Protein AF-A0A959J480-F1 (afdb_monomer_lite)

Secondary structure (DSSP, 8-state):
-----S-HHHHHHHHHHHHHHHHHHHHHHHHHHHHHHHHHHHHHHHT-SSHHHHHHHHHHHHHHHHHHHHHHHHTTS-TTS---SS-HHHHHHHHHHHHHHHHHHHHHGGG-HHHHHHHHHHHHHHHHHHHHHHHHHHHHHHHHHHH-HHHHHHHHHHHHHHHHHHHHHTT---------------PPPPPTHHHHHHHHHHHHHHHHHHHS---PPPSS--------

pLDDT: mean 70.97, std 17.59, range [30.77, 92.06]

Foldseek 3Di:
DDPPPDDVVVVVVVVVCVVCVLVVLVVLLVVLLQVLLVVQLVLQLVVAPDPVSNVVSNVVSNVLSVVLLCLLCVVLVDLLDLAPPDRVSLVSLVVSLVVSLVVLCVSCVVVDDVSSVVNNVSSVVSSVSSVVSSVVSSVVSVVVCVVPPVSVVVSVVVVVVVVVVVCVVVVNDPPPPPPPPPVPDDPPPDPPCPVVVVVVVVVVVVVCVVVPDDDDPDPDDDDDDDDD

Radius of gyration: 32.99 Å; chains: 1; bounding box: 62×55×119 Å

Structure (mmCIF, N/CA/C/O backbone):
data_AF-A0A959J480-F1
#
_entry.id   AF-A0A959J480-F1
#
loop_
_atom_site.group_PDB
_atom_site.id
_atom_site.type_symbol
_atom_site.label_atom_id
_atom_site.label_alt_id
_atom_site.label_comp_id
_atom_site.label_asym_id
_atom_site.label_entity_id
_atom_site.label_seq_id
_atom_site.pdbx_PDB_ins_code
_atom_site.Cartn_x
_atom_site.Cartn_y
_atom_site.Cartn_z
_atom_site.occupancy
_atom_site.B_iso_or_equiv
_atom_site.auth_seq_id
_atom_site.auth_comp_id
_atom_site.auth_asym_id
_atom_site.auth_atom_id
_atom_site.pdbx_PDB_model_num
ATOM 1 N N . MET A 1 1 ? -3.244 20.655 47.298 1.00 39.06 1 MET A N 1
ATOM 2 C CA . MET A 1 1 ? -2.156 20.842 46.314 1.00 39.06 1 MET A CA 1
ATOM 3 C C . MET A 1 1 ? -2.653 20.319 44.975 1.00 39.06 1 MET A C 1
ATOM 5 O O . MET A 1 1 ? -2.912 19.130 44.865 1.00 39.06 1 MET A O 1
ATOM 9 N N . GLN A 1 2 ? -2.928 21.209 44.019 1.00 42.28 2 GLN A N 1
ATOM 10 C CA . GLN A 1 2 ? -3.411 20.847 42.681 1.00 42.28 2 GLN A CA 1
ATOM 11 C C . GLN A 1 2 ? -2.221 20.425 41.811 1.00 42.28 2 GLN A C 1
ATOM 13 O O . GLN A 1 2 ? -1.239 21.155 41.721 1.00 42.28 2 GLN A O 1
ATOM 18 N N . ASN A 1 3 ? -2.310 19.249 41.186 1.00 46.47 3 ASN A N 1
ATOM 19 C CA . ASN A 1 3 ? -1.323 18.736 40.234 1.00 46.47 3 ASN A CA 1
ATOM 20 C C . ASN A 1 3 ? -1.343 19.564 38.934 1.00 46.47 3 ASN A C 1
ATOM 22 O O . ASN A 1 3 ? -1.995 19.208 37.956 1.00 46.47 3 ASN A O 1
ATOM 26 N N . THR A 1 4 ? -0.620 20.682 38.915 1.00 52.72 4 THR A N 1
ATOM 27 C CA . THR A 1 4 ? -0.362 21.529 37.739 1.00 52.72 4 THR A CA 1
ATOM 28 C C . THR A 1 4 ? 0.952 21.137 37.055 1.00 52.72 4 THR A C 1
ATOM 30 O O . THR A 1 4 ? 1.886 21.925 36.966 1.00 52.72 4 THR A O 1
ATOM 33 N N . LEU A 1 5 ? 1.033 19.904 36.545 1.00 57.38 5 LEU A N 1
ATOM 34 C CA . LEU A 1 5 ? 2.190 19.417 35.770 1.00 57.38 5 LEU A CA 1
ATOM 35 C C . LEU A 1 5 ? 1.824 18.910 34.367 1.00 57.38 5 LEU A C 1
ATOM 37 O O . LEU A 1 5 ? 2.582 18.169 33.752 1.00 57.38 5 LEU A O 1
ATOM 41 N N . ILE A 1 6 ? 0.687 19.336 33.810 1.00 60.78 6 ILE A N 1
ATOM 42 C CA . ILE A 1 6 ? 0.424 19.173 32.375 1.00 60.78 6 ILE A CA 1
ATOM 43 C C . ILE A 1 6 ? 0.500 20.557 31.745 1.00 60.78 6 ILE A C 1
ATOM 45 O O . ILE A 1 6 ? -0.405 21.379 31.885 1.00 60.78 6 ILE A O 1
ATOM 49 N N . ASN A 1 7 ? 1.619 20.826 31.073 1.00 74.88 7 ASN A N 1
ATOM 50 C CA . ASN A 1 7 ? 1.835 22.058 30.330 1.00 74.88 7 ASN A CA 1
ATOM 51 C C . ASN A 1 7 ? 0.710 22.223 29.289 1.00 74.88 7 ASN A C 1
ATOM 53 O O . ASN A 1 7 ? 0.658 21.509 28.286 1.00 74.88 7 ASN A O 1
ATOM 57 N N . GLN A 1 8 ? -0.207 23.164 29.526 1.00 75.31 8 GLN A N 1
ATOM 58 C CA . GLN A 1 8 ? -1.368 23.384 28.658 1.00 75.31 8 GLN A CA 1
ATOM 59 C C . GLN A 1 8 ? -0.971 23.752 27.221 1.00 75.31 8 GLN A C 1
ATOM 61 O O . GLN A 1 8 ? -1.700 23.424 26.286 1.00 75.31 8 GLN A O 1
ATOM 66 N N . SER A 1 9 ? 0.186 24.394 27.022 1.00 74.56 9 SER A N 1
ATOM 67 C CA . SER A 1 9 ? 0.707 24.683 25.679 1.00 74.56 9 SER A CA 1
ATOM 68 C C . SER A 1 9 ? 1.130 23.405 24.948 1.00 74.56 9 SER A C 1
ATOM 70 O O . SER A 1 9 ? 0.817 23.242 23.772 1.00 74.56 9 SER A O 1
ATOM 72 N N . PHE A 1 10 ? 1.730 22.450 25.662 1.00 74.88 10 PHE A N 1
ATOM 73 C CA . PHE A 1 10 ? 2.091 21.140 25.124 1.00 74.88 10 PHE A CA 1
ATOM 74 C C . PHE A 1 10 ? 0.848 20.310 24.783 1.00 74.88 10 PHE A C 1
ATOM 76 O O . PHE A 1 10 ? 0.773 19.737 23.701 1.00 74.88 10 PHE A O 1
ATOM 83 N N . SER A 1 11 ? -0.174 20.331 25.644 1.00 74.81 11 SER A N 1
ATOM 84 C CA . SER A 1 11 ? -1.464 19.679 25.370 1.00 74.81 11 SER A CA 1
ATOM 85 C C . SER A 1 11 ? -2.150 20.250 24.118 1.00 74.81 11 SER A C 1
ATOM 87 O O . SER A 1 11 ? -2.591 19.496 23.251 1.00 74.81 11 SER A O 1
ATOM 89 N N . LYS A 1 12 ? -2.152 21.583 23.948 1.00 82.50 12 LYS A N 1
ATOM 90 C CA . LYS A 1 12 ? -2.658 22.243 22.729 1.00 82.50 12 LYS A CA 1
ATOM 91 C C . LYS A 1 12 ? -1.858 21.855 21.480 1.00 82.50 12 LYS A C 1
ATOM 93 O O . LYS A 1 12 ? -2.454 21.635 20.426 1.00 82.50 12 LYS A O 1
ATOM 98 N N . SER A 1 13 ? -0.534 21.741 21.585 1.00 79.50 13 SER A N 1
ATOM 99 C CA . SER A 1 13 ? 0.323 21.289 20.481 1.00 79.50 13 SER A CA 1
ATOM 100 C C . SER A 1 13 ? 0.078 19.826 20.118 1.00 79.50 13 SER A C 1
ATOM 102 O O . SER A 1 13 ? -0.034 19.516 18.936 1.00 79.50 13 SER A O 1
ATOM 104 N N . ILE A 1 14 ? -0.093 18.939 21.104 1.00 79.25 14 ILE A N 1
ATOM 105 C CA . ILE A 1 14 ? -0.459 17.534 20.870 1.00 79.25 14 ILE A CA 1
ATOM 106 C C . ILE A 1 14 ? -1.831 17.436 20.199 1.00 79.25 14 ILE A C 1
ATOM 108 O O . ILE A 1 14 ? -1.993 16.656 19.265 1.00 79.25 14 ILE A O 1
ATOM 112 N N . ALA A 1 15 ? -2.811 18.229 20.637 1.00 78.06 15 ALA A N 1
ATOM 113 C CA . ALA A 1 15 ? -4.144 18.230 20.041 1.00 78.06 15 ALA A CA 1
ATOM 114 C C . ALA A 1 15 ? -4.109 18.653 18.562 1.00 78.06 15 ALA A C 1
ATOM 116 O O . ALA A 1 15 ? -4.706 17.986 17.720 1.00 78.06 15 ALA A O 1
ATOM 117 N N . ARG A 1 16 ? -3.347 19.706 18.229 1.00 78.44 16 ARG A N 1
ATOM 118 C CA . ARG A 1 16 ? -3.121 20.123 16.833 1.00 78.44 16 ARG A CA 1
ATOM 119 C C . ARG A 1 16 ? -2.356 19.076 16.029 1.00 78.44 16 ARG A C 1
ATOM 121 O O . ARG A 1 16 ? -2.701 18.816 14.883 1.00 78.44 16 ARG A O 1
ATOM 128 N N . LEU A 1 17 ? -1.330 1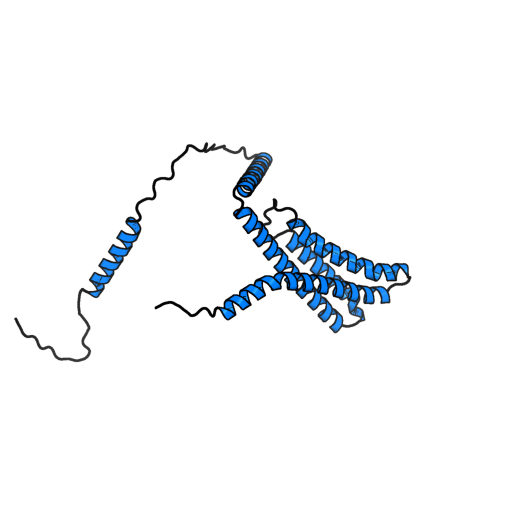8.461 16.616 1.00 74.50 17 LEU A N 1
ATOM 129 C CA . LEU A 1 17 ? -0.586 17.390 15.959 1.00 74.50 17 LEU A CA 1
ATOM 130 C C . LEU A 1 17 ? -1.526 16.231 15.613 1.00 74.50 17 LEU A C 1
ATOM 132 O O . LEU A 1 17 ? -1.541 15.784 14.473 1.00 74.50 17 LEU A O 1
ATOM 136 N N . ARG A 1 18 ? -2.369 15.809 16.562 1.00 75.94 18 ARG A N 1
ATOM 137 C CA . ARG A 1 18 ? -3.355 14.740 16.366 1.00 75.94 18 ARG A CA 1
ATOM 138 C C . ARG A 1 18 ? -4.384 15.078 15.286 1.00 75.94 18 ARG A C 1
ATOM 140 O O . ARG A 1 18 ? -4.794 14.176 14.571 1.00 75.94 18 ARG A O 1
ATOM 147 N N . SER A 1 19 ? -4.779 16.343 15.133 1.00 78.62 19 SER A N 1
ATOM 148 C CA . SER A 1 19 ? -5.728 16.736 14.082 1.00 78.62 19 SER A CA 1
ATOM 149 C C . SER A 1 19 ? -5.095 16.795 12.688 1.00 78.62 19 SER A C 1
ATOM 151 O O . SER A 1 19 ? -5.775 16.553 11.698 1.00 78.62 19 SER A O 1
ATOM 153 N N . ILE A 1 20 ? -3.807 17.136 12.591 1.00 81.25 20 ILE A N 1
ATOM 154 C CA . ILE A 1 20 ? -3.106 17.300 11.306 1.00 81.25 20 ILE A CA 1
ATOM 155 C C . ILE A 1 20 ? -2.509 15.971 10.817 1.00 81.25 20 ILE A C 1
ATOM 157 O O . ILE A 1 20 ? -2.428 15.742 9.610 1.00 81.25 20 ILE A O 1
ATOM 161 N N . LEU A 1 21 ? -2.118 15.080 11.733 1.00 79.56 21 LEU A N 1
ATOM 162 C CA . LEU A 1 21 ? -1.469 13.802 11.424 1.00 79.56 21 LEU A CA 1
ATOM 163 C C . LEU A 1 21 ? -2.257 12.937 10.420 1.00 79.56 21 LEU A C 1
ATOM 165 O O . LEU A 1 21 ? -1.617 12.427 9.499 1.00 79.56 21 LEU A O 1
ATOM 169 N N . PRO A 1 22 ? -3.598 12.806 10.494 1.00 78.31 22 PRO A N 1
ATOM 170 C CA . PRO A 1 22 ? -4.366 12.059 9.499 1.00 78.31 22 PRO A CA 1
ATOM 171 C C . PRO A 1 22 ? -4.246 12.662 8.096 1.00 78.31 22 PRO A C 1
ATOM 173 O O . PRO A 1 22 ? -3.947 11.947 7.144 1.00 78.31 22 PRO A O 1
ATOM 176 N N . VAL A 1 23 ? -4.393 13.985 7.969 1.00 81.12 23 VAL A N 1
ATOM 177 C CA . VAL A 1 23 ? -4.298 14.694 6.681 1.00 81.12 23 VAL A CA 1
ATOM 178 C C . VAL A 1 23 ? -2.898 14.558 6.089 1.00 81.12 23 VAL A C 1
ATOM 180 O O . VAL A 1 23 ? -2.753 14.258 4.906 1.00 81.12 23 VAL A O 1
ATOM 183 N N . LEU A 1 24 ? -1.864 14.717 6.920 1.00 83.31 24 LEU A N 1
ATOM 184 C CA . LEU A 1 24 ? -0.478 14.488 6.513 1.00 83.31 24 LEU A CA 1
ATOM 185 C C . LEU A 1 24 ? -0.248 13.044 6.070 1.00 83.31 24 LEU A C 1
ATOM 187 O O . LEU A 1 24 ? 0.420 12.830 5.067 1.00 83.31 24 LEU A O 1
ATOM 191 N N . SER A 1 25 ? -0.811 12.065 6.778 1.00 82.00 25 SER A N 1
ATOM 192 C CA . SER A 1 25 ? -0.654 10.646 6.446 1.00 82.00 25 SER A CA 1
ATOM 193 C C . SER A 1 25 ? -1.310 10.313 5.108 1.00 82.00 25 SER A C 1
ATOM 195 O O . SER A 1 25 ? -0.683 9.666 4.274 1.00 82.00 25 SER A O 1
ATOM 197 N N . PHE A 1 26 ? -2.524 10.811 4.854 1.00 83.50 26 PHE A N 1
ATOM 198 C CA . PHE A 1 26 ? -3.187 10.658 3.556 1.00 83.50 26 PHE A CA 1
ATOM 199 C C . PHE A 1 26 ? -2.429 11.369 2.431 1.00 83.50 26 PHE A C 1
ATOM 201 O O . PHE A 1 26 ? -2.221 10.785 1.370 1.00 83.50 26 PHE A O 1
ATOM 208 N N . GLY A 1 27 ? -1.972 12.603 2.662 1.00 85.88 27 GLY A N 1
ATOM 209 C CA . GLY A 1 27 ? -1.181 13.348 1.682 1.00 85.88 27 GLY A CA 1
ATOM 210 C C . GLY A 1 27 ? 0.141 12.652 1.353 1.00 85.88 27 GLY A C 1
ATOM 211 O O . GLY A 1 27 ? 0.496 12.516 0.183 1.00 85.88 27 GLY A O 1
ATOM 212 N N . LEU A 1 28 ? 0.838 12.149 2.375 1.00 86.69 28 LEU A N 1
ATOM 213 C CA . LEU A 1 28 ? 2.071 11.386 2.222 1.00 86.69 28 LEU A CA 1
ATOM 214 C C . LEU A 1 28 ? 1.811 10.078 1.466 1.00 86.69 28 LEU A C 1
ATOM 216 O O . LEU A 1 28 ? 2.556 9.772 0.542 1.00 86.69 28 LEU A O 1
ATOM 220 N N . LEU A 1 29 ? 0.731 9.354 1.781 1.00 86.62 29 LEU A N 1
ATOM 221 C CA . LEU A 1 29 ? 0.349 8.126 1.081 1.00 86.62 29 LEU A CA 1
ATOM 222 C C . LEU A 1 29 ? 0.116 8.381 -0.416 1.00 86.62 29 LEU A C 1
ATOM 224 O O . LEU A 1 29 ? 0.752 7.740 -1.253 1.00 86.62 29 LEU A O 1
ATOM 228 N N . ILE A 1 30 ? -0.715 9.372 -0.756 1.00 87.12 30 ILE A N 1
ATOM 229 C CA . ILE A 1 30 ? -0.984 9.767 -2.149 1.00 87.12 30 ILE A CA 1
ATOM 230 C C . ILE A 1 30 ? 0.317 10.164 -2.856 1.00 87.12 30 ILE A C 1
ATOM 232 O O . ILE A 1 30 ? 0.568 9.736 -3.984 1.00 87.12 30 ILE A O 1
ATOM 236 N N . GLY A 1 31 ? 1.174 10.934 -2.180 1.00 89.62 31 GLY A N 1
ATOM 237 C CA . GLY A 1 31 ? 2.489 11.308 -2.691 1.00 89.62 31 GLY A CA 1
ATOM 238 C C . GLY A 1 31 ? 3.364 10.091 -2.992 1.00 89.62 31 GLY A C 1
ATOM 239 O O . GLY A 1 31 ? 3.910 9.987 -4.089 1.00 89.62 31 GLY A O 1
ATOM 240 N N . THR A 1 32 ? 3.458 9.133 -2.063 1.00 88.94 32 THR A N 1
ATOM 241 C CA . THR A 1 32 ? 4.252 7.911 -2.268 1.00 88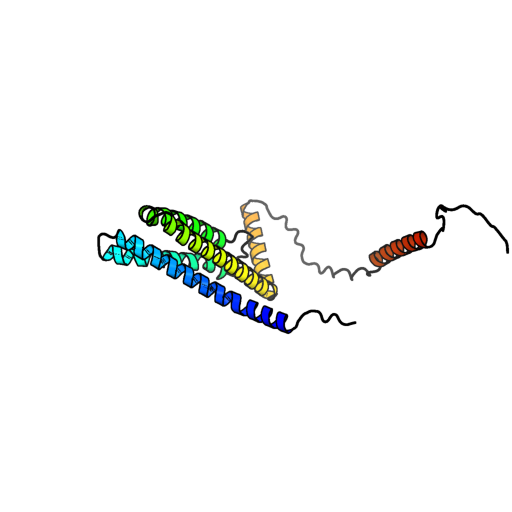.94 32 THR A CA 1
ATOM 242 C C . THR A 1 32 ? 3.734 7.061 -3.425 1.00 88.94 32 THR A C 1
ATOM 244 O O . THR A 1 32 ? 4.545 6.549 -4.196 1.00 88.94 32 THR A O 1
ATOM 247 N N . TYR A 1 33 ? 2.416 6.955 -3.608 1.00 89.06 33 TYR A N 1
ATOM 248 C CA . TYR A 1 33 ? 1.822 6.258 -4.749 1.00 89.06 33 TYR A CA 1
ATOM 249 C C . TYR A 1 33 ? 2.151 6.938 -6.073 1.00 89.06 33 TYR A C 1
ATOM 251 O O . TYR A 1 33 ? 2.581 6.269 -7.012 1.00 89.06 33 TYR A O 1
ATOM 259 N N . LEU A 1 34 ? 1.992 8.262 -6.144 1.00 89.62 34 LEU A N 1
ATOM 260 C CA . LEU A 1 34 ? 2.255 9.020 -7.363 1.00 89.62 34 LEU A CA 1
ATOM 261 C C . LEU A 1 34 ? 3.732 8.937 -7.756 1.00 89.62 34 LEU A C 1
ATOM 263 O O . LEU A 1 34 ? 4.049 8.618 -8.899 1.00 89.62 34 LEU A O 1
ATOM 267 N N . ILE A 1 35 ? 4.636 9.161 -6.798 1.00 90.56 35 ILE A N 1
ATOM 268 C CA . ILE A 1 35 ? 6.083 9.075 -7.028 1.00 90.56 35 ILE A CA 1
ATOM 269 C C . ILE A 1 35 ? 6.463 7.657 -7.466 1.00 90.56 35 ILE A C 1
ATOM 271 O O . ILE A 1 35 ? 7.188 7.499 -8.445 1.00 90.56 35 ILE A O 1
ATOM 275 N N . SER A 1 36 ? 5.935 6.625 -6.801 1.00 86.81 36 SER A N 1
ATOM 276 C CA . SER A 1 36 ? 6.215 5.230 -7.164 1.00 86.81 36 SER A CA 1
ATOM 277 C C . SER A 1 36 ? 5.713 4.891 -8.571 1.00 86.81 36 SER A C 1
ATOM 279 O O . SER A 1 36 ? 6.435 4.252 -9.332 1.00 86.81 36 SER A O 1
ATOM 281 N N . ALA A 1 37 ? 4.511 5.341 -8.947 1.00 88.06 37 ALA A N 1
ATOM 282 C CA . ALA A 1 37 ? 3.968 5.135 -10.289 1.00 88.06 37 ALA A CA 1
ATOM 283 C C . ALA A 1 37 ? 4.806 5.838 -11.366 1.00 88.06 37 ALA A C 1
ATOM 285 O O . ALA A 1 37 ? 5.090 5.242 -12.402 1.00 88.06 37 ALA A O 1
ATOM 286 N N . ILE A 1 38 ? 5.238 7.0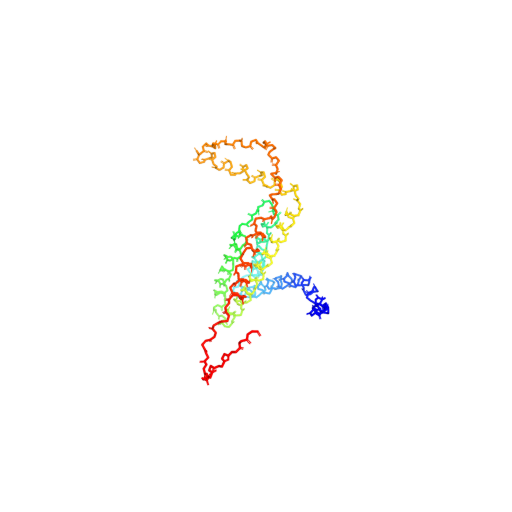78 -11.113 1.00 90.12 38 ILE A N 1
ATOM 287 C CA . ILE A 1 38 ? 6.084 7.844 -12.038 1.00 90.12 38 ILE A CA 1
ATOM 288 C C . ILE A 1 38 ? 7.431 7.151 -12.227 1.00 90.12 38 ILE A C 1
ATOM 290 O O . ILE A 1 38 ? 7.847 6.938 -13.363 1.00 90.12 38 ILE A O 1
ATOM 294 N N . ILE A 1 39 ? 8.091 6.776 -11.128 1.00 88.50 39 ILE A N 1
ATOM 295 C CA . ILE A 1 39 ? 9.380 6.085 -11.172 1.00 88.50 39 ILE A CA 1
ATOM 296 C C . ILE A 1 39 ? 9.247 4.800 -11.996 1.00 88.50 39 ILE A C 1
ATOM 298 O O . ILE A 1 39 ? 9.996 4.607 -12.950 1.00 88.50 39 ILE A O 1
ATOM 302 N N . MET A 1 40 ? 8.255 3.958 -11.697 1.00 86.25 40 MET A N 1
ATOM 303 C CA . MET A 1 40 ? 8.050 2.719 -12.450 1.00 86.25 40 MET A CA 1
ATOM 304 C C . MET A 1 40 ? 7.703 2.961 -13.916 1.00 86.25 40 MET A C 1
ATOM 306 O O . MET A 1 40 ? 8.147 2.193 -14.769 1.00 86.25 40 MET A O 1
ATOM 310 N N . GLY A 1 41 ? 6.964 4.026 -14.227 1.00 86.38 41 GLY A N 1
ATOM 311 C CA . GLY A 1 41 ? 6.639 4.376 -15.605 1.00 86.38 41 GLY A CA 1
ATOM 312 C C . GLY A 1 41 ? 7.850 4.798 -16.427 1.00 86.38 41 GLY A C 1
ATOM 313 O O . GLY A 1 41 ? 7.977 4.372 -17.574 1.00 86.38 41 GLY A O 1
ATOM 314 N N . ILE A 1 42 ? 8.791 5.536 -15.830 1.00 88.69 42 ILE A N 1
ATOM 315 C CA . ILE A 1 42 ? 10.048 5.915 -16.491 1.00 88.69 42 ILE A CA 1
ATOM 316 C C . ILE A 1 42 ? 10.836 4.662 -16.894 1.00 88.69 42 ILE A C 1
ATOM 318 O O . ILE A 1 42 ? 11.223 4.524 -18.053 1.00 88.69 42 ILE A O 1
ATOM 322 N N . PHE A 1 43 ? 11.006 3.707 -15.979 1.00 86.62 43 PHE A N 1
ATOM 323 C CA . PHE A 1 43 ? 11.793 2.503 -16.261 1.00 86.62 43 PHE A CA 1
ATOM 324 C C . PHE A 1 43 ? 11.087 1.503 -17.191 1.00 86.62 43 PHE A C 1
ATOM 326 O O . PHE A 1 43 ? 11.748 0.798 -17.956 1.00 86.62 43 PHE A O 1
ATOM 333 N N . HIS A 1 44 ? 9.753 1.450 -17.189 1.00 85.06 44 HIS A N 1
ATOM 334 C CA . HIS A 1 44 ? 9.003 0.672 -18.181 1.00 85.06 44 HIS A CA 1
ATOM 335 C C . HIS A 1 44 ? 9.042 1.315 -19.575 1.00 85.06 44 HIS A C 1
ATOM 337 O O . HIS A 1 44 ? 9.095 0.606 -20.584 1.00 85.06 44 HIS A O 1
ATOM 343 N N . MET A 1 45 ? 9.054 2.648 -19.650 1.00 86.25 45 MET A N 1
ATOM 344 C CA . MET A 1 45 ? 9.157 3.375 -20.914 1.00 86.25 45 MET A CA 1
ATOM 345 C C . MET A 1 45 ? 10.490 3.101 -21.613 1.00 86.25 45 MET A C 1
ATOM 347 O O . MET A 1 45 ? 10.491 2.900 -22.824 1.00 86.25 45 MET A O 1
ATOM 351 N N . GLU A 1 46 ? 11.602 3.023 -20.877 1.00 83.88 46 GLU A N 1
ATOM 352 C CA . GLU A 1 46 ? 12.918 2.701 -21.455 1.00 83.88 46 GLU A CA 1
ATOM 353 C C . GLU A 1 46 ? 12.943 1.348 -22.183 1.00 83.88 46 GLU A C 1
ATOM 355 O O . GLU A 1 46 ? 13.697 1.165 -23.136 1.00 83.88 46 GLU A O 1
ATOM 360 N N . LYS A 1 47 ? 12.095 0.402 -21.763 1.00 78.19 47 LYS A N 1
ATOM 361 C CA . LYS A 1 47 ? 11.972 -0.931 -22.370 1.00 78.19 47 LYS A CA 1
ATOM 362 C C . LYS A 1 47 ? 10.820 -1.034 -23.380 1.00 78.19 47 LYS A C 1
ATOM 364 O O . LYS A 1 47 ? 10.553 -2.123 -23.887 1.00 78.19 47 LYS A O 1
ATOM 369 N N . SER A 1 48 ? 10.113 0.062 -23.665 1.00 80.62 48 SER A N 1
ATOM 370 C CA . SER A 1 48 ? 8.905 0.048 -24.494 1.00 80.62 48 SER A CA 1
ATOM 371 C C . SER A 1 48 ? 9.228 0.134 -25.994 1.00 80.62 48 SER A C 1
ATOM 373 O O . SER A 1 48 ? 9.855 1.100 -26.422 1.00 80.62 48 SER A O 1
ATOM 375 N N . PRO A 1 49 ? 8.763 -0.820 -26.826 1.00 80.06 49 PRO A N 1
ATOM 376 C CA . PRO A 1 49 ? 9.107 -0.859 -28.250 1.00 80.06 49 PRO A CA 1
ATOM 377 C C . PRO A 1 49 ? 8.289 0.109 -29.121 1.00 80.06 49 PRO A C 1
ATOM 379 O O . PRO A 1 49 ? 8.747 0.493 -30.190 1.00 80.06 49 PRO A O 1
ATOM 382 N N . ASN A 1 50 ? 7.086 0.504 -28.685 1.00 90.25 50 ASN A N 1
ATOM 383 C CA . ASN A 1 50 ? 6.172 1.371 -29.440 1.00 90.25 50 ASN A CA 1
ATOM 384 C C . ASN A 1 50 ? 5.536 2.431 -28.530 1.00 90.25 50 ASN A C 1
ATOM 386 O O . ASN A 1 50 ? 5.385 2.210 -27.330 1.00 90.25 50 ASN A O 1
ATOM 390 N N . ILE A 1 51 ? 5.024 3.512 -29.129 1.00 84.50 51 ILE A N 1
ATOM 391 C CA . ILE A 1 51 ? 4.331 4.616 -28.433 1.00 84.50 51 ILE A CA 1
ATOM 392 C C . ILE A 1 51 ? 3.170 4.113 -27.554 1.00 84.50 51 ILE A C 1
ATOM 394 O O . ILE A 1 51 ? 2.977 4.594 -26.441 1.00 84.50 51 ILE A O 1
ATOM 398 N N . GLY A 1 52 ? 2.419 3.104 -28.013 1.00 83.00 52 GLY A N 1
ATOM 399 C CA . GLY A 1 52 ? 1.348 2.497 -27.214 1.00 83.00 52 GLY A CA 1
ATOM 400 C C . GLY A 1 52 ? 1.855 1.841 -25.923 1.00 83.00 52 GLY A C 1
ATOM 401 O O . GLY A 1 52 ? 1.238 1.997 -24.872 1.00 83.00 52 GLY A O 1
ATOM 402 N N . PHE A 1 53 ? 3.016 1.180 -25.976 1.00 83.38 53 PHE A N 1
ATOM 403 C CA . PHE A 1 53 ? 3.664 0.613 -24.790 1.00 83.38 53 PHE A CA 1
ATOM 404 C C . PHE A 1 53 ? 4.251 1.700 -23.888 1.00 83.38 53 PHE A C 1
ATOM 406 O O . PHE A 1 53 ? 4.173 1.567 -22.674 1.00 83.38 53 PHE A O 1
ATOM 413 N N . THR A 1 54 ? 4.730 2.813 -24.451 1.00 83.75 54 THR A N 1
ATOM 414 C CA . THR A 1 54 ? 5.162 3.983 -23.673 1.00 83.75 54 THR A CA 1
ATOM 415 C C . THR A 1 54 ? 4.019 4.589 -22.860 1.00 83.75 54 THR A C 1
ATOM 417 O O . THR A 1 54 ? 4.203 4.925 -21.696 1.00 83.75 54 THR A O 1
ATOM 420 N N . ILE A 1 55 ? 2.818 4.701 -23.432 1.00 85.75 55 ILE A N 1
ATOM 421 C CA . ILE A 1 55 ? 1.644 5.182 -22.689 1.00 85.75 55 ILE A CA 1
ATOM 422 C C . ILE A 1 55 ? 1.249 4.160 -21.613 1.00 85.75 55 ILE A C 1
ATOM 424 O O . ILE A 1 55 ? 1.024 4.523 -20.456 1.00 85.75 55 ILE A O 1
ATOM 428 N N . ALA A 1 56 ? 1.216 2.872 -21.968 1.00 85.25 56 ALA A N 1
ATOM 429 C CA . ALA A 1 56 ? 0.912 1.798 -21.025 1.00 85.25 56 ALA A CA 1
ATOM 430 C C . ALA A 1 56 ? 1.915 1.735 -19.859 1.00 85.25 56 ALA A C 1
ATOM 432 O O . ALA A 1 56 ? 1.507 1.466 -18.731 1.00 85.25 56 ALA A O 1
ATOM 433 N N . ALA A 1 57 ? 3.189 2.058 -20.103 1.00 87.44 57 ALA A N 1
ATOM 434 C CA . ALA A 1 57 ? 4.240 2.092 -19.093 1.00 87.44 57 ALA A CA 1
ATOM 435 C C . ALA A 1 57 ? 3.897 3.014 -17.918 1.00 87.44 57 ALA A C 1
ATOM 437 O O . ALA A 1 57 ? 4.236 2.684 -16.792 1.00 87.44 57 ALA A O 1
ATOM 438 N N . PHE A 1 58 ? 3.180 4.120 -18.144 1.00 86.44 58 PHE A N 1
ATOM 439 C CA . PHE A 1 58 ? 2.721 5.004 -17.066 1.00 86.44 58 PHE A CA 1
ATOM 440 C C . PHE A 1 58 ? 1.327 4.640 -16.548 1.00 86.44 58 PHE A C 1
ATOM 442 O O . PHE A 1 58 ? 1.082 4.702 -15.343 1.00 86.44 58 PHE A O 1
ATOM 449 N N . LEU A 1 59 ? 0.410 4.241 -17.435 1.00 87.56 59 LEU A N 1
ATOM 450 C CA . LEU A 1 59 ? -0.967 3.929 -17.045 1.00 87.56 59 LEU A CA 1
ATOM 451 C C . LEU A 1 59 ? -1.068 2.677 -16.172 1.00 87.56 59 LEU A C 1
ATOM 453 O O . LEU A 1 59 ? -1.896 2.649 -15.262 1.00 87.56 59 LEU A O 1
ATOM 457 N N . VAL A 1 60 ? -0.245 1.657 -16.424 1.00 85.88 60 VAL A N 1
ATOM 458 C CA . VAL A 1 60 ? -0.290 0.395 -15.673 1.00 85.88 60 VAL A CA 1
ATOM 459 C C . VAL A 1 60 ? 0.150 0.601 -14.217 1.00 85.88 60 VAL A C 1
ATOM 461 O O . VAL A 1 60 ? -0.669 0.330 -13.337 1.00 85.88 60 VAL A O 1
ATOM 464 N N . PRO A 1 61 ? 1.338 1.165 -13.910 1.00 86.19 61 PRO A N 1
ATOM 465 C CA . PRO A 1 61 ? 1.728 1.451 -12.530 1.00 86.19 61 PRO A CA 1
ATOM 466 C C . PRO A 1 61 ? 0.753 2.389 -11.819 1.00 86.19 61 PRO A C 1
ATOM 468 O O . PRO A 1 61 ? 0.441 2.178 -10.650 1.00 86.19 61 PRO A O 1
ATOM 471 N N . LEU A 1 62 ? 0.220 3.397 -12.516 1.00 86.88 62 LEU A N 1
ATOM 472 C CA . LEU A 1 62 ? -0.751 4.325 -11.936 1.00 86.88 62 LEU A CA 1
ATOM 473 C C . LEU A 1 62 ? -2.061 3.609 -11.574 1.00 86.88 62 LEU A C 1
ATOM 475 O O . LEU A 1 62 ? -2.564 3.771 -10.463 1.00 86.88 62 LEU A O 1
ATOM 479 N N . SER A 1 63 ? -2.569 2.756 -12.467 1.00 86.25 63 SER A N 1
ATOM 480 C CA . SER A 1 63 ? -3.766 1.943 -12.218 1.00 86.25 63 SER A CA 1
ATOM 481 C C . SER A 1 63 ? -3.554 0.949 -11.077 1.00 86.25 63 SER A C 1
ATOM 483 O O . SER A 1 63 ? -4.453 0.760 -10.264 1.00 86.25 63 SER A O 1
ATOM 485 N N . ILE A 1 64 ? -2.361 0.354 -10.968 1.00 85.38 64 ILE A N 1
ATOM 486 C CA . ILE A 1 64 ? -2.002 -0.540 -9.859 1.00 85.38 64 ILE A CA 1
ATOM 487 C C . ILE A 1 64 ? -2.014 0.220 -8.530 1.00 85.38 64 ILE A C 1
ATOM 489 O O . ILE A 1 64 ? -2.621 -0.256 -7.573 1.00 85.38 64 ILE A O 1
ATOM 493 N N . GLN A 1 65 ? -1.405 1.408 -8.459 1.00 86.31 65 GLN A N 1
ATOM 494 C CA . GLN A 1 65 ? -1.392 2.203 -7.224 1.00 86.31 65 GLN A CA 1
ATOM 495 C C . GLN A 1 65 ? -2.799 2.682 -6.832 1.00 86.31 65 GLN A C 1
ATOM 497 O O . GLN A 1 65 ? -3.183 2.594 -5.665 1.00 86.31 65 GLN A O 1
ATOM 502 N N . ALA A 1 66 ? -3.606 3.117 -7.805 1.00 84.25 66 ALA A N 1
ATOM 503 C CA . ALA A 1 66 ? -5.003 3.485 -7.576 1.00 84.25 66 ALA A CA 1
ATOM 504 C C . ALA A 1 66 ? -5.847 2.281 -7.119 1.00 84.25 66 ALA A C 1
ATOM 506 O O . ALA A 1 66 ? -6.637 2.388 -6.178 1.00 84.25 66 ALA A O 1
ATOM 507 N N . GLY A 1 67 ? -5.647 1.120 -7.748 1.00 82.31 67 GLY A N 1
ATOM 508 C CA . GLY A 1 67 ? -6.294 -0.138 -7.388 1.00 82.31 67 GLY A CA 1
ATOM 509 C C . GLY A 1 67 ? -5.915 -0.600 -5.985 1.00 82.31 67 GLY A C 1
ATOM 510 O O . GLY A 1 67 ? -6.796 -0.975 -5.216 1.00 82.31 67 GLY A O 1
ATOM 511 N N . ARG A 1 68 ? -4.632 -0.501 -5.617 1.00 83.56 68 ARG A N 1
ATOM 512 C CA . ARG A 1 68 ? -4.127 -0.804 -4.272 1.00 83.56 68 ARG A CA 1
ATOM 513 C C . ARG A 1 68 ? -4.794 0.073 -3.221 1.00 83.56 68 ARG A C 1
ATOM 515 O O . ARG A 1 68 ? -5.400 -0.468 -2.300 1.00 83.56 68 ARG A O 1
ATOM 522 N N . GLY A 1 69 ? -4.748 1.395 -3.393 1.00 78.56 69 GLY A N 1
ATOM 523 C CA . GLY A 1 69 ? -5.402 2.318 -2.466 1.00 78.56 69 GLY A CA 1
ATOM 524 C C . GLY A 1 69 ? -6.891 2.003 -2.330 1.00 78.56 69 GLY A C 1
ATOM 525 O O . GLY A 1 69 ? -7.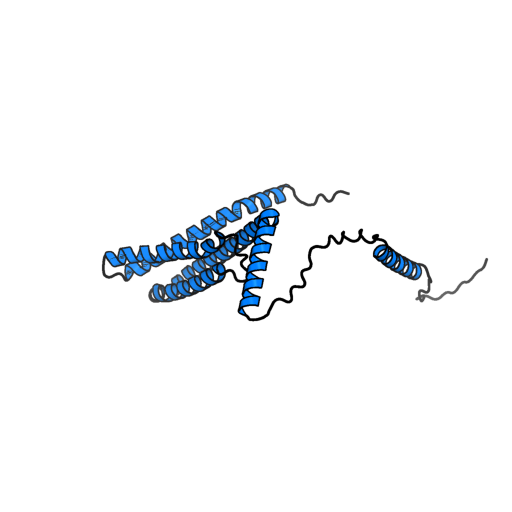403 1.841 -1.226 1.00 78.56 69 GLY A O 1
ATOM 526 N N . THR A 1 70 ? -7.578 1.799 -3.455 1.00 77.12 70 THR A N 1
ATOM 527 C CA . THR A 1 70 ? -9.011 1.490 -3.445 1.00 77.12 70 THR A CA 1
ATOM 528 C C . THR A 1 70 ? -9.300 0.178 -2.722 1.00 77.12 70 THR A C 1
ATOM 530 O O . THR A 1 70 ? -10.118 0.181 -1.816 1.00 77.12 70 THR A O 1
ATOM 533 N N . LEU A 1 71 ? -8.619 -0.927 -3.041 1.00 73.94 71 LEU A N 1
ATOM 534 C CA . LEU A 1 71 ? -8.850 -2.240 -2.420 1.00 73.94 71 LEU A CA 1
ATOM 535 C C . LEU A 1 71 ? -8.634 -2.237 -0.907 1.00 73.94 71 LEU A C 1
ATOM 537 O O . LEU A 1 71 ? -9.366 -2.907 -0.181 1.00 73.94 71 LEU A O 1
ATOM 541 N N . VAL A 1 72 ? -7.640 -1.492 -0.429 1.00 72.06 72 VAL A N 1
ATOM 542 C CA . VAL A 1 72 ? -7.323 -1.427 0.998 1.00 72.06 72 VAL A CA 1
ATOM 543 C C . VAL A 1 72 ? -8.401 -0.665 1.774 1.00 72.06 72 VAL A C 1
ATOM 545 O O . VAL A 1 72 ? -8.805 -1.104 2.854 1.00 72.06 72 VAL A O 1
ATOM 548 N N . PHE A 1 73 ? -8.924 0.427 1.211 1.00 71.19 73 PHE A N 1
ATOM 549 C CA . PHE A 1 73 ? -9.970 1.236 1.847 1.00 71.19 73 PHE A CA 1
ATOM 550 C C . PHE A 1 73 ? -11.398 0.768 1.522 1.00 71.19 73 PHE A C 1
ATOM 552 O O . PHE A 1 73 ? -12.321 1.065 2.276 1.00 71.19 73 PHE A O 1
ATOM 559 N N . PHE A 1 74 ? -11.600 -0.023 0.464 1.00 69.56 74 PHE A N 1
ATOM 560 C CA . PHE A 1 74 ? -12.921 -0.471 0.006 1.00 69.56 74 PHE A CA 1
ATOM 561 C C . PHE A 1 74 ? -13.686 -1.221 1.094 1.00 69.56 74 PHE A C 1
ATOM 563 O O . PHE A 1 74 ? -14.879 -1.008 1.287 1.00 69.56 74 PHE A O 1
ATOM 570 N N . PHE A 1 75 ? -12.997 -2.061 1.866 1.00 61.19 75 PHE A N 1
ATOM 571 C CA . PHE A 1 75 ? -13.644 -2.836 2.922 1.00 61.19 75 PHE A CA 1
ATOM 572 C C . PHE A 1 75 ? -14.081 -2.009 4.133 1.00 61.19 75 PHE A C 1
ATOM 574 O O . PHE A 1 75 ? -14.845 -2.514 4.949 1.00 61.19 75 PHE A O 1
ATOM 581 N N . GLN A 1 76 ? -13.630 -0.760 4.244 1.00 61.50 76 GLN A N 1
ATOM 582 C CA . GLN A 1 76 ? -14.071 0.165 5.288 1.00 61.50 76 GLN A CA 1
ATOM 583 C C . GLN A 1 76 ? -15.376 0.871 4.901 1.00 61.50 76 GLN A C 1
ATOM 585 O O . GLN A 1 76 ? -16.085 1.355 5.774 1.00 61.50 76 GLN A O 1
ATOM 590 N N . LEU A 1 77 ? -15.740 0.874 3.610 1.00 59.75 77 LEU A N 1
ATOM 591 C CA . LEU A 1 77 ? -17.019 1.419 3.140 1.00 59.75 77 LEU A CA 1
ATOM 592 C C . LEU A 1 77 ? -18.221 0.582 3.600 1.00 59.75 77 LEU A C 1
ATOM 594 O O . LEU A 1 77 ? -19.352 1.052 3.510 1.00 59.75 77 LEU A O 1
ATOM 598 N N . ASN A 1 78 ? -17.998 -0.644 4.087 1.00 60.66 78 ASN A N 1
ATOM 599 C CA . ASN A 1 78 ? -19.045 -1.469 4.674 1.00 60.66 78 ASN A CA 1
ATOM 600 C C . ASN A 1 78 ? -18.863 -1.575 6.202 1.00 60.66 78 ASN A C 1
ATOM 602 O O . ASN A 1 78 ? -18.175 -2.491 6.667 1.00 60.66 78 ASN A O 1
ATOM 606 N N . PRO A 1 79 ? -19.496 -0.685 6.994 1.00 55.59 79 PRO A N 1
ATOM 607 C CA . PRO A 1 79 ? -19.375 -0.678 8.453 1.00 55.59 79 PRO A CA 1
ATOM 608 C C . PRO A 1 79 ? -19.971 -1.932 9.111 1.00 55.59 79 PRO A C 1
ATOM 610 O O . PRO A 1 79 ? -19.695 -2.199 10.277 1.00 55.59 79 PRO A O 1
ATOM 613 N N . ALA A 1 80 ? -20.758 -2.730 8.377 1.00 48.56 80 ALA A N 1
ATOM 614 C CA . ALA A 1 80 ? -21.419 -3.906 8.927 1.00 48.56 80 ALA A CA 1
ATOM 615 C C . ALA A 1 80 ? -20.503 -5.139 9.047 1.00 48.56 80 ALA A C 1
ATOM 617 O O . ALA A 1 80 ? -20.845 -6.095 9.741 1.00 48.56 80 ALA A O 1
ATOM 618 N N . ARG A 1 81 ? -19.324 -5.135 8.405 1.00 56.41 81 ARG A N 1
ATOM 619 C CA . ARG A 1 81 ? -18.298 -6.166 8.623 1.00 56.41 81 ARG A CA 1
ATOM 620 C C . ARG A 1 81 ? -17.325 -5.693 9.695 1.00 56.41 81 ARG A C 1
ATOM 622 O O . ARG A 1 81 ? -16.335 -5.033 9.390 1.00 56.41 81 ARG A O 1
ATOM 629 N N . ILE A 1 82 ? -17.540 -6.121 10.936 1.00 55.66 82 ILE A N 1
ATOM 630 C CA . ILE A 1 82 ? -16.502 -6.102 11.971 1.00 55.66 82 ILE A CA 1
ATOM 631 C C . ILE A 1 82 ? -15.348 -6.976 11.474 1.00 55.66 82 ILE A C 1
ATOM 633 O O . ILE A 1 82 ? -15.392 -8.206 11.510 1.00 55.66 82 ILE A O 1
ATOM 637 N N . GLN A 1 83 ? -14.312 -6.331 10.950 1.00 55.78 83 GLN A N 1
ATOM 638 C CA . GLN A 1 83 ? -13.091 -7.011 10.554 1.00 55.78 83 GLN A CA 1
ATOM 639 C C . GLN A 1 83 ? -12.280 -7.340 11.813 1.00 55.78 83 GLN A C 1
ATOM 641 O O . GLN A 1 83 ? -12.013 -6.467 12.637 1.00 55.78 83 GLN A O 1
ATOM 646 N N . GLY A 1 84 ? -11.907 -8.613 11.975 1.00 56.84 84 GLY A N 1
ATOM 647 C CA . GLY A 1 84 ? -11.044 -9.069 13.068 1.00 56.84 84 GLY A CA 1
ATOM 648 C C . GLY A 1 84 ? -9.591 -8.585 12.933 1.00 56.84 84 GLY A C 1
ATOM 649 O O . GLY A 1 84 ? -9.264 -7.749 12.094 1.00 56.84 84 GLY A O 1
ATOM 650 N N . LYS A 1 85 ? -8.679 -9.163 13.733 1.00 53.00 85 LYS A N 1
ATOM 651 C CA . LYS A 1 85 ? -7.243 -8.791 13.775 1.00 53.00 85 LYS A CA 1
ATOM 652 C C . LYS A 1 85 ? -6.528 -8.835 12.409 1.00 53.00 85 LYS A C 1
ATOM 654 O O . LYS A 1 85 ? -5.535 -8.134 12.235 1.00 53.00 85 LYS A O 1
ATOM 659 N N . TYR A 1 86 ? -7.044 -9.611 11.454 1.00 57.22 86 TYR A N 1
ATOM 660 C CA . TYR A 1 86 ? -6.576 -9.677 10.069 1.00 57.22 86 TYR A CA 1
ATOM 661 C C . TYR A 1 86 ? -7.670 -9.167 9.129 1.00 57.22 86 TYR A C 1
ATOM 663 O O . TYR A 1 86 ? -8.415 -9.942 8.532 1.00 57.22 86 TYR A O 1
ATOM 671 N N . SER A 1 87 ? -7.797 -7.844 9.023 1.00 69.56 87 SER A N 1
ATOM 672 C CA . SER A 1 87 ? -8.648 -7.238 7.999 1.00 69.56 87 SER A CA 1
ATOM 673 C C . SER A 1 87 ? -8.178 -7.696 6.616 1.00 69.56 87 SER A C 1
ATOM 675 O O . SER A 1 87 ? -6.980 -7.701 6.328 1.00 69.56 87 SER A O 1
ATOM 677 N N . PHE A 1 88 ? -9.121 -8.047 5.739 1.00 72.44 88 PHE A N 1
ATOM 678 C CA . PHE A 1 88 ? -8.821 -8.368 4.343 1.00 72.44 88 PHE A CA 1
ATOM 679 C C . PHE A 1 88 ? -8.028 -7.234 3.667 1.00 72.44 88 PHE A C 1
ATOM 681 O O . PHE A 1 88 ? -7.165 -7.507 2.838 1.00 72.44 88 PHE A O 1
ATOM 688 N N . GLY A 1 89 ? -8.237 -5.978 4.082 1.00 77.06 89 GLY A N 1
ATOM 689 C CA . GLY A 1 89 ? -7.455 -4.835 3.608 1.00 77.06 89 GLY A CA 1
ATOM 690 C C . GLY A 1 89 ? -5.969 -4.924 3.977 1.00 77.06 89 GLY A C 1
ATOM 691 O O . GLY A 1 89 ? -5.124 -4.614 3.146 1.00 77.06 89 GLY A O 1
ATOM 692 N N . VAL A 1 90 ? -5.624 -5.439 5.165 1.00 82.00 90 VAL A N 1
ATOM 693 C CA . VAL A 1 90 ? -4.223 -5.689 5.572 1.00 82.00 90 VAL A CA 1
ATOM 694 C C . VAL A 1 90 ? -3.595 -6.794 4.723 1.00 82.00 90 VAL A C 1
ATOM 696 O O . VAL A 1 90 ? -2.437 -6.681 4.317 1.00 82.00 90 VAL A O 1
ATOM 699 N N . ILE A 1 91 ? -4.353 -7.857 4.438 1.00 83.88 91 ILE A N 1
ATOM 700 C CA . ILE A 1 91 ? -3.889 -8.971 3.599 1.00 83.88 91 ILE A CA 1
ATOM 701 C C . ILE A 1 91 ? -3.643 -8.471 2.173 1.00 83.88 91 ILE A C 1
ATOM 703 O O . ILE A 1 91 ? -2.550 -8.660 1.646 1.00 83.88 91 ILE A O 1
ATOM 707 N N . ALA A 1 92 ? -4.616 -7.770 1.585 1.00 83.69 92 ALA A N 1
ATOM 708 C CA . ALA A 1 92 ? -4.505 -7.189 0.252 1.00 83.69 92 ALA A CA 1
ATOM 709 C C . ALA A 1 92 ? -3.313 -6.223 0.154 1.00 83.69 92 ALA A C 1
ATOM 711 O O . ALA A 1 92 ? -2.481 -6.381 -0.736 1.00 83.69 92 ALA A O 1
ATOM 712 N N . ALA A 1 93 ? -3.168 -5.295 1.107 1.00 85.00 93 ALA A N 1
ATOM 713 C CA . ALA A 1 93 ? -2.035 -4.369 1.182 1.00 85.00 93 ALA A CA 1
ATOM 714 C C . ALA A 1 93 ? -0.681 -5.097 1.188 1.00 85.00 93 ALA A C 1
ATOM 716 O O . ALA A 1 93 ? 0.242 -4.724 0.465 1.00 85.00 93 ALA A O 1
ATOM 717 N N . SER A 1 94 ? -0.562 -6.152 1.996 1.00 88.88 94 SER A N 1
ATOM 718 C CA . SER A 1 94 ? 0.690 -6.901 2.167 1.00 88.88 94 SER A CA 1
ATOM 719 C C . SER A 1 94 ? 1.036 -7.753 0.943 1.00 88.88 94 SER A C 1
ATOM 721 O O . SER A 1 94 ? 2.193 -7.787 0.527 1.00 88.88 94 SER A O 1
ATOM 723 N N . VAL A 1 95 ? 0.042 -8.406 0.331 1.00 89.50 95 VAL A N 1
ATOM 724 C CA . VAL A 1 95 ? 0.230 -9.174 -0.911 1.00 89.50 95 VAL A CA 1
ATOM 725 C C . VAL A 1 95 ? 0.633 -8.247 -2.056 1.00 89.50 95 VAL A C 1
ATOM 727 O O . VAL A 1 95 ? 1.584 -8.540 -2.779 1.00 89.50 95 VAL A O 1
ATOM 730 N N . LEU A 1 96 ? -0.045 -7.104 -2.194 1.00 88.38 96 LEU A N 1
ATOM 731 C CA . LEU A 1 96 ? 0.272 -6.116 -3.224 1.00 88.38 96 LEU A CA 1
ATOM 732 C C . LEU A 1 96 ? 1.659 -5.503 -3.015 1.00 88.38 96 LEU A C 1
ATOM 734 O O . LEU A 1 96 ? 2.388 -5.354 -3.989 1.00 88.38 96 LEU A O 1
ATOM 738 N N . LEU A 1 97 ? 2.068 -5.228 -1.770 1.00 90.25 97 LEU A N 1
ATOM 739 C CA . LEU A 1 97 ? 3.438 -4.800 -1.476 1.00 90.25 97 LEU A CA 1
ATOM 740 C C . LEU A 1 97 ? 4.457 -5.828 -1.977 1.00 90.25 97 LEU A C 1
ATOM 742 O O . LEU A 1 97 ? 5.424 -5.454 -2.634 1.00 90.25 97 LEU A O 1
ATOM 746 N N . LEU A 1 98 ? 4.256 -7.110 -1.671 1.00 91.94 98 LEU A N 1
ATOM 747 C CA . LEU A 1 98 ? 5.205 -8.157 -2.041 1.00 91.94 98 LEU A CA 1
ATOM 748 C C . LEU A 1 98 ? 5.333 -8.289 -3.564 1.00 91.94 98 LEU A C 1
ATOM 750 O O . LEU A 1 98 ? 6.448 -8.369 -4.076 1.00 91.94 98 LEU A O 1
ATOM 754 N N . LEU A 1 99 ? 4.214 -8.220 -4.292 1.00 90.12 99 LEU A N 1
ATOM 755 C CA . LEU A 1 99 ? 4.223 -8.176 -5.756 1.00 90.12 99 LEU A CA 1
ATOM 756 C C . LEU A 1 99 ? 4.959 -6.939 -6.286 1.00 90.12 99 LEU A C 1
ATOM 758 O O . LEU A 1 99 ? 5.793 -7.069 -7.179 1.00 90.12 99 LEU A O 1
ATOM 762 N N . SER A 1 100 ? 4.720 -5.764 -5.700 1.00 87.25 100 SER A N 1
ATOM 763 C CA . SER A 1 100 ? 5.408 -4.529 -6.088 1.00 87.25 100 SER A CA 1
ATOM 764 C C . SER A 1 100 ? 6.916 -4.566 -5.813 1.00 87.25 100 SER A C 1
ATOM 766 O O . SER A 1 100 ? 7.687 -4.030 -6.604 1.00 87.25 100 SER A O 1
ATOM 768 N N . LEU A 1 101 ? 7.366 -5.218 -4.735 1.00 91.38 101 LEU A N 1
ATOM 769 C CA . LEU A 1 101 ? 8.796 -5.396 -4.444 1.00 91.38 101 LEU A CA 1
ATOM 770 C C . LEU A 1 101 ? 9.470 -6.341 -5.447 1.00 91.38 101 LEU A C 1
ATOM 772 O O . LEU A 1 101 ? 10.591 -6.081 -5.885 1.00 91.38 101 LEU A O 1
ATOM 776 N N . ILE A 1 102 ? 8.782 -7.418 -5.837 1.00 91.38 102 ILE A N 1
ATOM 777 C CA . ILE A 1 102 ? 9.260 -8.338 -6.877 1.00 91.38 102 ILE A CA 1
ATOM 778 C C . ILE A 1 102 ? 9.364 -7.606 -8.221 1.00 91.38 102 ILE A C 1
ATOM 780 O O . ILE A 1 102 ? 10.386 -7.700 -8.899 1.00 91.38 102 ILE A O 1
ATOM 784 N N . GLU A 1 103 ? 8.338 -6.839 -8.590 1.00 87.44 103 GLU A N 1
ATOM 785 C CA . GLU A 1 103 ? 8.348 -6.014 -9.800 1.00 87.44 103 GLU A CA 1
ATOM 786 C C . GLU A 1 103 ? 9.496 -4.995 -9.772 1.00 87.44 103 GLU A C 1
ATOM 788 O O . GLU A 1 103 ? 10.259 -4.907 -10.732 1.00 87.44 103 GLU A O 1
ATOM 793 N N . ALA A 1 104 ? 9.681 -4.283 -8.655 1.00 87.38 104 ALA A N 1
ATOM 794 C CA . ALA A 1 104 ? 10.786 -3.345 -8.467 1.00 87.38 104 ALA A CA 1
ATOM 795 C C . ALA A 1 104 ? 12.143 -4.009 -8.691 1.00 87.38 104 ALA A C 1
ATOM 797 O O . ALA A 1 104 ? 12.984 -3.450 -9.393 1.00 87.38 104 ALA A O 1
ATOM 798 N N . TYR A 1 105 ? 12.347 -5.216 -8.164 1.00 89.81 105 TYR A N 1
ATOM 799 C CA . TYR A 1 105 ? 13.572 -5.967 -8.405 1.00 89.81 105 TYR A CA 1
ATOM 800 C C . TYR A 1 105 ? 13.792 -6.238 -9.901 1.00 89.81 105 TYR A C 1
ATOM 802 O O . TYR A 1 105 ? 14.861 -5.929 -10.420 1.00 89.81 105 TYR A O 1
ATOM 810 N N . PHE A 1 106 ? 12.790 -6.745 -10.624 1.00 89.06 106 PHE A N 1
ATOM 811 C CA . PHE A 1 106 ? 12.934 -7.060 -12.053 1.00 89.06 106 PHE A CA 1
ATOM 812 C C . PHE A 1 106 ? 13.104 -5.828 -12.946 1.00 89.06 106 PHE A C 1
ATOM 814 O O . PHE A 1 106 ? 13.871 -5.850 -13.914 1.00 89.06 106 PHE A O 1
ATOM 821 N N . VAL A 1 107 ? 12.385 -4.751 -12.641 1.00 85.50 107 VAL A N 1
ATOM 822 C CA . VAL A 1 107 ? 12.433 -3.514 -13.422 1.00 85.50 107 VAL A CA 1
ATOM 823 C C . VAL A 1 107 ? 13.785 -2.830 -13.244 1.00 85.50 107 VAL A C 1
ATOM 825 O O . VAL A 1 107 ? 14.387 -2.450 -14.249 1.00 85.50 107 VAL A O 1
ATOM 828 N N . MET A 1 108 ? 14.275 -2.758 -12.001 1.00 87.25 108 MET A N 1
ATOM 829 C CA . MET A 1 108 ? 15.444 -1.968 -11.598 1.00 87.25 108 MET A CA 1
ATOM 830 C C . MET A 1 108 ? 16.758 -2.753 -11.553 1.00 87.25 108 MET A C 1
ATOM 832 O O . MET A 1 108 ? 17.818 -2.137 -11.456 1.00 87.25 108 MET A O 1
ATOM 836 N N . ALA A 1 109 ? 16.736 -4.091 -11.616 1.00 86.88 109 ALA A N 1
ATOM 837 C CA . ALA A 1 109 ? 17.952 -4.913 -11.657 1.00 86.88 109 ALA A CA 1
ATOM 838 C C . ALA A 1 109 ? 19.002 -4.431 -12.682 1.00 86.88 109 ALA A C 1
ATOM 840 O O . ALA A 1 109 ? 20.180 -4.391 -12.322 1.00 86.88 109 ALA A O 1
ATOM 841 N N . PRO A 1 110 ? 18.630 -4.000 -13.906 1.00 87.50 110 PRO A N 1
ATOM 842 C CA . PRO A 1 110 ? 19.593 -3.472 -14.876 1.00 87.50 110 PRO A CA 1
ATOM 843 C C . PRO A 1 110 ? 20.208 -2.118 -14.485 1.00 87.50 110 PRO A C 1
ATOM 845 O O . PRO A 1 110 ? 21.267 -1.761 -14.992 1.00 87.50 110 PRO A O 1
ATOM 848 N N . HIS A 1 111 ? 19.559 -1.363 -13.598 1.00 85.06 111 HIS A N 1
ATOM 849 C CA . HIS A 1 111 ? 19.897 0.025 -13.258 1.00 85.06 111 HIS A CA 1
ATOM 850 C C . HIS A 1 111 ? 20.691 0.152 -11.952 1.00 85.06 111 HIS A C 1
ATOM 852 O O . HIS A 1 111 ? 21.164 1.236 -11.611 1.00 85.06 111 HIS A O 1
ATOM 858 N N . GLY A 1 112 ? 20.879 -0.958 -11.236 1.00 87.81 112 GLY A N 1
ATOM 859 C CA . GLY A 1 112 ? 21.742 -1.058 -10.064 1.00 87.81 112 GLY A CA 1
ATOM 860 C C . GLY A 1 112 ? 21.001 -1.119 -8.727 1.00 87.81 112 GLY A C 1
ATOM 861 O O . GLY A 1 112 ? 19.851 -0.710 -8.573 1.00 87.81 112 GLY A O 1
ATOM 862 N N . VAL A 1 113 ? 21.707 -1.624 -7.711 1.00 87.56 113 VAL A N 1
ATOM 863 C CA . VAL A 1 113 ? 21.138 -1.944 -6.388 1.00 87.56 113 VAL A CA 1
ATOM 864 C C . VAL A 1 113 ? 20.614 -0.706 -5.649 1.00 87.56 113 VAL A C 1
ATOM 866 O O . VAL A 1 113 ? 19.639 -0.803 -4.907 1.00 87.56 113 VAL A O 1
ATOM 869 N N . GLY A 1 114 ? 21.204 0.472 -5.879 1.00 89.44 114 GLY A N 1
ATOM 870 C CA . GLY A 1 114 ? 20.770 1.719 -5.238 1.00 89.44 114 GLY A CA 1
ATOM 871 C C . GLY A 1 114 ? 19.317 2.089 -5.554 1.00 89.44 114 GLY A C 1
ATOM 872 O O . GLY A 1 114 ? 18.566 2.452 -4.648 1.00 89.44 114 GLY A O 1
ATOM 873 N N . TRP A 1 115 ? 18.895 1.921 -6.812 1.00 87.25 115 TRP A N 1
ATOM 874 C CA . TRP A 1 115 ? 17.513 2.172 -7.232 1.00 87.25 115 TRP A CA 1
ATOM 875 C C . TRP A 1 115 ? 16.539 1.177 -6.603 1.00 87.25 115 TRP A C 1
ATOM 877 O O . TRP A 1 115 ? 15.504 1.588 -6.078 1.00 87.25 115 TRP A O 1
ATOM 887 N N . ILE A 1 116 ? 16.906 -0.110 -6.563 1.00 88.81 116 ILE A N 1
ATOM 888 C CA . ILE A 1 116 ? 16.102 -1.162 -5.921 1.00 88.81 116 ILE A CA 1
ATOM 889 C C . ILE A 1 116 ? 15.855 -0.818 -4.451 1.00 88.81 116 ILE A C 1
ATOM 891 O O . ILE A 1 116 ? 14.709 -0.827 -4.001 1.00 88.81 116 ILE A O 1
ATOM 895 N N . VAL A 1 117 ? 16.914 -0.492 -3.703 1.00 90.06 117 VAL A N 1
ATOM 896 C CA . VAL A 1 117 ? 16.812 -0.191 -2.267 1.00 90.06 117 VAL A CA 1
ATOM 897 C C . VAL A 1 117 ? 15.979 1.067 -2.032 1.00 90.06 117 VAL A C 1
ATOM 899 O O . VAL A 1 117 ? 15.116 1.066 -1.154 1.00 90.06 117 VAL A O 1
ATOM 902 N N . SER A 1 118 ? 16.185 2.122 -2.826 1.00 89.56 118 SER A N 1
ATOM 903 C CA . SER A 1 118 ? 15.447 3.381 -2.681 1.00 89.56 118 SER A CA 1
ATOM 904 C C . SER A 1 118 ? 13.944 3.201 -2.926 1.00 89.56 118 SER A C 1
ATOM 906 O O . SER A 1 118 ? 13.132 3.559 -2.070 1.00 89.56 118 SER A O 1
ATOM 908 N N . VAL A 1 119 ? 13.566 2.561 -4.038 1.00 88.50 119 VAL A N 1
ATOM 909 C CA . VAL A 1 119 ? 12.158 2.310 -4.389 1.00 88.50 119 VAL A CA 1
ATOM 910 C C . VAL A 1 119 ? 11.504 1.340 -3.403 1.00 88.50 119 VAL A C 1
ATOM 912 O O . VAL A 1 119 ? 10.386 1.584 -2.954 1.00 88.50 119 VAL A O 1
ATOM 915 N N . SER A 1 120 ? 12.214 0.289 -2.984 1.00 90.25 120 SER A N 1
ATOM 916 C CA . SER A 1 120 ? 11.705 -0.659 -1.981 1.00 90.25 120 SER A CA 1
ATOM 917 C C . SER A 1 120 ? 11.460 0.017 -0.633 1.00 90.25 120 SER A C 1
ATOM 919 O O . SER A 1 120 ? 10.430 -0.214 -0.003 1.00 90.25 120 SER A O 1
ATOM 921 N N . THR A 1 121 ? 12.368 0.900 -0.205 1.00 91.44 121 THR A N 1
ATOM 922 C CA . THR A 1 121 ? 12.199 1.678 1.031 1.00 91.44 121 THR A CA 1
ATOM 923 C C . THR A 1 121 ? 10.964 2.572 0.940 1.00 91.44 121 THR A C 1
ATOM 925 O O . THR A 1 121 ? 10.153 2.588 1.865 1.00 91.44 121 THR A O 1
ATOM 928 N N . LEU A 1 122 ? 10.773 3.260 -0.191 1.00 91.00 122 LEU A N 1
ATOM 929 C CA . LEU A 1 122 ? 9.591 4.090 -0.436 1.00 91.00 122 LEU A CA 1
ATOM 930 C C . LEU A 1 122 ? 8.291 3.269 -0.364 1.00 91.00 122 LEU A C 1
ATOM 932 O O . LEU A 1 122 ? 7.332 3.691 0.282 1.00 91.00 122 LEU A O 1
ATOM 936 N N . MET A 1 123 ? 8.269 2.078 -0.970 1.00 90.00 123 MET A N 1
ATOM 937 C CA . MET A 1 123 ? 7.113 1.174 -0.951 1.00 90.00 123 MET A CA 1
ATOM 938 C C . MET A 1 123 ? 6.789 0.648 0.452 1.00 90.00 123 MET A C 1
ATOM 940 O O . MET A 1 123 ? 5.613 0.569 0.815 1.00 90.00 123 MET A O 1
ATOM 944 N N . ILE A 1 124 ? 7.810 0.317 1.249 1.00 92.06 124 ILE A N 1
ATOM 945 C CA . ILE A 1 124 ? 7.639 -0.120 2.641 1.00 92.06 124 ILE A CA 1
ATOM 946 C C . ILE A 1 124 ? 7.073 1.020 3.488 1.00 92.06 124 ILE A C 1
ATOM 948 O O . ILE A 1 124 ? 6.118 0.803 4.230 1.00 92.06 124 ILE A O 1
ATOM 952 N N . VAL A 1 125 ? 7.607 2.238 3.357 1.00 90.44 125 VAL A N 1
ATOM 953 C CA . VAL A 1 125 ? 7.081 3.414 4.071 1.00 90.44 125 VAL A CA 1
ATOM 954 C C . VAL A 1 125 ? 5.617 3.658 3.700 1.00 90.44 125 VAL A C 1
ATOM 956 O O . VAL A 1 125 ? 4.785 3.810 4.595 1.00 90.44 125 VAL A O 1
ATOM 959 N N . GLY A 1 126 ? 5.283 3.614 2.406 1.00 88.88 126 GLY A N 1
ATOM 960 C CA . GLY A 1 126 ? 3.902 3.724 1.931 1.00 88.88 126 GLY A CA 1
ATOM 961 C C . GLY A 1 126 ? 2.986 2.655 2.533 1.00 88.88 126 GLY A C 1
ATOM 962 O O . GLY A 1 126 ? 1.906 2.974 3.023 1.00 88.88 126 GLY A O 1
ATOM 963 N N . TRP A 1 127 ? 3.440 1.399 2.590 1.00 90.50 127 TRP A N 1
ATOM 964 C CA . TRP A 1 127 ? 2.696 0.307 3.228 1.00 90.50 127 TRP A CA 1
ATOM 965 C C . TRP A 1 127 ? 2.491 0.518 4.734 1.00 90.50 127 TRP A C 1
ATOM 967 O O . TRP A 1 127 ? 1.391 0.309 5.237 1.00 90.50 127 TRP A O 1
ATOM 977 N N . VAL A 1 128 ? 3.508 0.972 5.472 1.00 89.50 128 VAL A N 1
ATOM 978 C CA . VAL A 1 128 ? 3.367 1.250 6.912 1.00 89.50 128 VAL A CA 1
ATOM 979 C C . VAL A 1 128 ? 2.300 2.320 7.158 1.00 89.50 128 VAL A C 1
ATOM 981 O O . VAL A 1 128 ? 1.455 2.149 8.038 1.00 89.50 128 VAL A O 1
ATOM 984 N N . ILE A 1 129 ? 2.307 3.396 6.365 1.00 88.00 129 ILE A N 1
ATOM 985 C CA . ILE A 1 129 ? 1.308 4.472 6.451 1.00 88.00 129 ILE A CA 1
ATOM 986 C C . ILE A 1 129 ? -0.088 3.935 6.121 1.00 88.00 129 ILE A C 1
ATOM 988 O O . ILE A 1 129 ? -1.039 4.205 6.848 1.00 88.00 129 ILE A O 1
ATOM 992 N N . GLU A 1 130 ? -0.206 3.140 5.062 1.00 87.00 130 GLU A N 1
ATOM 993 C CA . GLU A 1 130 ? -1.452 2.506 4.627 1.00 87.00 130 GLU A CA 1
ATOM 994 C C . GLU A 1 130 ? -2.073 1.642 5.741 1.00 87.00 130 GLU A C 1
ATOM 996 O O . GLU A 1 130 ? -3.249 1.806 6.072 1.00 87.00 130 GLU A O 1
ATOM 1001 N N . ILE A 1 131 ? -1.276 0.790 6.397 1.00 85.81 131 ILE A N 1
ATOM 1002 C CA . ILE A 1 131 ? -1.734 -0.029 7.529 1.00 85.81 131 ILE A CA 1
ATOM 1003 C C . ILE A 1 131 ? -2.109 0.831 8.739 1.00 85.81 131 ILE A C 1
ATOM 1005 O O . ILE A 1 131 ? -3.084 0.524 9.429 1.00 85.81 131 ILE A O 1
ATOM 1009 N N . MET A 1 132 ? -1.350 1.892 9.020 1.00 84.81 132 MET A N 1
ATOM 1010 C CA . MET A 1 132 ? -1.645 2.805 10.124 1.00 84.81 132 MET A CA 1
ATOM 1011 C C . MET A 1 132 ? -2.996 3.500 9.924 1.00 84.81 132 MET A C 1
ATOM 1013 O O . MET A 1 132 ? -3.822 3.475 10.834 1.00 84.81 132 MET A O 1
ATOM 1017 N N . ILE A 1 133 ? -3.244 4.056 8.732 1.00 83.62 133 ILE A N 1
ATOM 1018 C CA . ILE A 1 133 ? -4.520 4.702 8.397 1.00 83.62 133 ILE A CA 1
ATOM 1019 C C . ILE A 1 133 ? -5.654 3.682 8.480 1.00 83.62 133 ILE A C 1
ATOM 1021 O O . ILE A 1 133 ? -6.657 3.951 9.126 1.00 83.62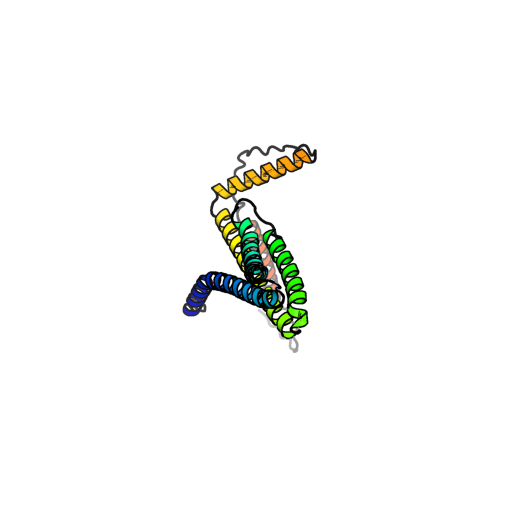 133 ILE A O 1
ATOM 1025 N N . LEU A 1 134 ? -5.487 2.492 7.895 1.00 80.62 134 LEU A N 1
ATOM 1026 C CA . LEU A 1 134 ? -6.517 1.455 7.937 1.00 80.62 134 LEU A CA 1
ATOM 1027 C C . LEU A 1 134 ? -6.887 1.069 9.374 1.00 80.62 134 LEU A C 1
ATOM 1029 O O . LEU A 1 134 ? -8.067 0.934 9.688 1.00 80.62 134 LEU A O 1
ATOM 1033 N N . LYS A 1 135 ? -5.901 0.918 10.263 1.00 79.88 135 LYS A N 1
ATOM 1034 C CA . LYS A 1 135 ? -6.161 0.631 11.679 1.00 79.88 135 LYS A CA 1
ATOM 1035 C C . LYS A 1 135 ? -6.909 1.767 12.366 1.00 79.88 135 LYS A C 1
ATOM 1037 O O . LYS A 1 135 ? -7.854 1.491 13.101 1.00 79.88 135 LYS A O 1
ATOM 1042 N N . GLU A 1 136 ? -6.508 3.010 12.118 1.00 78.88 136 GLU A N 1
ATOM 1043 C CA . GLU A 1 136 ? -7.150 4.183 12.712 1.00 78.88 136 GLU A CA 1
ATOM 1044 C C . GLU A 1 136 ? -8.594 4.342 12.219 1.00 78.88 136 GLU A C 1
ATOM 1046 O O . GLU A 1 136 ? -9.500 4.571 13.016 1.00 78.88 136 GLU A O 1
ATOM 1051 N N . THR A 1 137 ? -8.849 4.144 10.925 1.00 76.50 137 THR A N 1
ATOM 1052 C CA . THR A 1 137 ? -10.202 4.235 10.370 1.00 76.50 137 THR A CA 1
ATOM 1053 C C . THR A 1 137 ? -11.096 3.096 10.856 1.00 76.50 137 THR A C 1
ATOM 1055 O O . THR A 1 137 ? -12.253 3.344 11.195 1.00 76.50 137 THR A O 1
ATOM 1058 N N . ILE A 1 138 ? -10.575 1.867 10.979 1.00 73.31 138 ILE A N 1
ATOM 1059 C CA . ILE A 1 138 ? -11.316 0.760 11.605 1.00 73.31 138 ILE A CA 1
ATOM 1060 C C . ILE A 1 138 ? -11.650 1.103 13.057 1.00 73.31 138 ILE A C 1
ATOM 1062 O O . ILE A 1 138 ? -12.795 0.932 13.469 1.00 73.31 138 ILE A O 1
ATOM 1066 N N . PHE A 1 139 ? -10.683 1.612 13.821 1.00 74.69 139 PHE A N 1
ATOM 1067 C CA . PHE A 1 139 ? -10.901 1.997 15.212 1.00 74.69 139 PHE A CA 1
ATOM 1068 C C . PHE A 1 139 ? -11.954 3.105 15.340 1.00 74.69 139 PHE A C 1
ATOM 1070 O O . PHE A 1 139 ? -12.867 2.990 16.155 1.00 74.69 139 PHE A O 1
ATOM 1077 N N . SER A 1 140 ? -11.880 4.139 14.499 1.00 75.56 140 SER A N 1
ATOM 1078 C CA . SER A 1 140 ? -12.866 5.222 14.465 1.00 75.56 140 SER A CA 1
ATOM 1079 C C . SER A 1 140 ? -14.265 4.709 14.114 1.00 75.56 140 SER A C 1
ATOM 1081 O O . SER A 1 140 ? -15.228 5.074 14.780 1.00 75.56 140 SER A O 1
ATOM 1083 N N . THR A 1 141 ? -14.376 3.823 13.120 1.00 72.19 141 THR A N 1
ATOM 1084 C CA . THR A 1 141 ? -15.657 3.226 12.704 1.00 72.19 141 THR A CA 1
ATOM 1085 C C . THR A 1 141 ? -16.244 2.354 13.814 1.00 72.19 141 THR A C 1
ATOM 1087 O O . THR A 1 141 ? -17.435 2.419 14.097 1.00 72.19 141 THR A O 1
ATOM 1090 N N . GLN A 1 142 ? -15.407 1.561 14.492 1.00 70.25 142 GLN A N 1
ATOM 1091 C CA . GLN A 1 142 ? -15.826 0.769 15.650 1.00 70.25 142 GLN A CA 1
ATOM 1092 C C . GLN A 1 142 ? -16.308 1.666 16.791 1.00 70.25 142 GLN A C 1
ATOM 1094 O O . GLN A 1 142 ? -17.356 1.400 17.368 1.00 70.25 142 GLN A O 1
ATOM 1099 N N . MET A 1 143 ? -15.578 2.740 17.101 1.00 70.38 143 MET A N 1
ATOM 1100 C CA . MET A 1 143 ? -15.977 3.699 18.130 1.00 70.38 143 MET A CA 1
ATOM 1101 C C . MET A 1 143 ? -17.327 4.352 17.803 1.00 70.38 143 MET A C 1
ATOM 1103 O O . MET A 1 143 ? -18.173 4.455 18.686 1.00 70.38 143 MET A O 1
ATOM 1107 N N . GLU A 1 144 ? -17.553 4.751 16.550 1.00 72.62 144 GLU A N 1
ATOM 1108 C CA . GLU A 1 144 ? -18.833 5.311 16.096 1.00 72.62 144 GLU A CA 1
ATOM 1109 C C . GLU A 1 144 ? -19.980 4.296 16.232 1.00 72.62 144 GLU A C 1
ATOM 1111 O O . GLU A 1 144 ? -21.026 4.616 16.796 1.00 72.62 144 GLU A O 1
ATOM 1116 N N . LEU A 1 145 ? -19.754 3.042 15.821 1.00 67.12 145 LEU A N 1
ATOM 1117 C CA . LEU A 1 145 ? -20.713 1.946 15.995 1.00 67.12 145 LEU A CA 1
ATOM 1118 C C . LEU A 1 145 ? -21.037 1.675 17.471 1.00 67.12 145 LEU A C 1
ATOM 1120 O O . LEU A 1 145 ? -22.182 1.382 17.792 1.00 67.12 145 LEU A O 1
ATOM 1124 N N . PHE A 1 146 ? -20.061 1.780 18.379 1.00 68.38 146 PHE A N 1
ATOM 1125 C CA . PHE A 1 146 ? -20.295 1.598 19.817 1.00 68.38 146 PHE A CA 1
ATOM 1126 C C . PHE A 1 146 ? -21.044 2.767 20.468 1.00 68.38 146 PHE A C 1
ATOM 1128 O O . PHE A 1 146 ? -21.697 2.573 21.496 1.00 68.38 146 PHE A O 1
ATOM 1135 N N . GLN A 1 147 ? -20.947 3.977 19.911 1.00 72.50 147 GLN A N 1
ATOM 1136 C CA . GLN A 1 147 ? -21.685 5.142 20.406 1.00 72.50 147 GLN A CA 1
ATOM 1137 C C . GLN A 1 147 ? -23.165 5.094 20.000 1.00 72.50 147 GLN A C 1
ATOM 1139 O O . GLN A 1 147 ? -24.028 5.512 20.776 1.00 72.50 147 GLN A O 1
ATOM 1144 N N . ASP A 1 148 ? -23.463 4.539 18.826 1.00 77.69 148 ASP A N 1
ATOM 1145 C CA . ASP A 1 148 ? -24.817 4.390 18.297 1.00 77.69 148 ASP A CA 1
ATOM 1146 C C . ASP A 1 148 ? -25.461 3.069 18.771 1.00 77.69 148 ASP A C 1
ATOM 1148 O O . ASP A 1 148 ? -25.348 2.013 18.143 1.00 77.69 148 ASP A O 1
ATOM 1152 N N . LYS A 1 149 ? -26.131 3.122 19.932 1.00 73.44 149 LYS A N 1
ATOM 1153 C CA . LYS A 1 149 ? -26.730 1.944 20.591 1.00 73.44 149 LYS A CA 1
ATOM 1154 C C . LYS A 1 149 ? -27.748 1.199 19.719 1.00 73.44 149 LYS A C 1
ATOM 1156 O O . LYS A 1 149 ? -27.871 -0.016 19.870 1.00 73.44 149 LYS A O 1
ATOM 1161 N N . GLU A 1 150 ? -28.472 1.902 18.847 1.00 74.50 150 GLU A N 1
ATOM 1162 C CA . GLU A 1 150 ? -29.467 1.297 17.953 1.00 74.50 150 GLU A CA 1
ATOM 1163 C C . GLU A 1 150 ? -28.784 0.491 16.847 1.00 74.50 150 GLU A C 1
ATOM 1165 O O . GLU A 1 150 ? -29.065 -0.700 16.695 1.00 74.50 150 GLU A O 1
ATOM 1170 N N . LYS A 1 151 ? -27.802 1.085 16.155 1.00 68.25 151 LYS A N 1
ATOM 1171 C CA . LYS A 1 151 ? -27.012 0.366 15.141 1.00 68.25 151 LYS A CA 1
ATOM 1172 C C . LYS A 1 151 ? -26.232 -0.799 15.734 1.00 68.25 151 LYS A C 1
ATOM 1174 O O . LYS A 1 151 ? -26.121 -1.848 15.106 1.00 68.25 151 LYS A O 1
ATOM 1179 N N . TRP A 1 152 ? -25.714 -0.650 16.952 1.00 70.31 152 TRP A N 1
ATOM 1180 C CA . TRP A 1 152 ? -25.043 -1.743 17.652 1.00 70.31 152 TRP A CA 1
ATOM 1181 C C . TRP A 1 152 ? -25.984 -2.923 17.936 1.00 70.31 152 TRP A C 1
ATOM 1183 O O . TRP A 1 152 ? -25.585 -4.081 17.788 1.00 70.31 152 TRP A O 1
ATOM 1193 N N . ALA A 1 153 ? -27.235 -2.651 18.319 1.00 73.62 153 ALA A N 1
ATOM 1194 C CA . ALA A 1 153 ? -28.234 -3.689 18.558 1.00 73.62 153 ALA A CA 1
ATOM 1195 C C . ALA A 1 153 ? -28.607 -4.437 17.266 1.00 73.62 153 ALA A C 1
ATOM 1197 O O . ALA A 1 153 ? -28.653 -5.668 17.271 1.00 73.62 153 ALA A O 1
ATOM 1198 N N . GLU A 1 154 ? -28.799 -3.715 16.158 1.00 75.88 154 GLU A N 1
ATOM 1199 C CA . GLU A 1 154 ? -29.074 -4.299 14.838 1.00 75.88 154 GLU A CA 1
ATOM 1200 C C . GLU A 1 154 ? -27.902 -5.157 14.341 1.00 75.88 154 GLU A C 1
ATOM 1202 O O . GLU A 1 154 ? -28.085 -6.291 13.894 1.00 75.88 154 GLU A O 1
ATOM 1207 N N . LEU A 1 155 ? -26.671 -4.670 14.518 1.00 70.38 155 LEU A N 1
ATOM 1208 C CA . LEU A 1 155 ? -25.469 -5.410 14.154 1.00 70.38 155 LEU A CA 1
ATOM 1209 C C . LEU A 1 155 ? -25.315 -6.691 14.985 1.00 70.38 155 LEU A C 1
ATOM 1211 O O . LEU A 1 155 ? -24.998 -7.754 14.451 1.00 70.38 155 LEU A O 1
ATOM 1215 N N . LYS A 1 156 ? -25.579 -6.613 16.295 1.00 75.38 156 LYS A N 1
ATOM 1216 C CA . LYS A 1 156 ? -25.572 -7.781 17.185 1.00 75.38 156 LYS A CA 1
ATOM 1217 C C . LYS A 1 156 ? -26.603 -8.817 16.736 1.00 75.38 156 LYS A C 1
ATOM 1219 O O . LYS A 1 156 ? -26.279 -10.002 16.717 1.00 75.38 156 LYS A O 1
ATOM 1224 N N . ALA A 1 157 ? -27.806 -8.382 16.359 1.00 77.25 157 ALA A N 1
ATOM 1225 C CA . ALA A 1 157 ? -28.850 -9.265 15.846 1.00 77.25 157 ALA A CA 1
ATOM 1226 C C . ALA A 1 157 ? -28.424 -9.951 14.537 1.00 77.25 157 ALA A C 1
ATOM 1228 O O . ALA A 1 157 ? -28.588 -11.162 14.405 1.00 77.25 157 ALA A O 1
ATOM 1229 N N . PHE A 1 158 ? -27.795 -9.215 13.615 1.00 79.12 158 PHE A N 1
ATOM 1230 C CA . PHE A 1 158 ? -27.268 -9.770 12.366 1.00 79.12 158 PHE A CA 1
ATOM 1231 C C . PHE A 1 158 ? -26.201 -10.850 12.605 1.00 79.12 158 PHE A C 1
ATOM 1233 O O . PHE A 1 158 ? -26.291 -11.944 12.050 1.00 79.12 158 PHE A O 1
ATOM 1240 N N . TYR A 1 159 ? -25.214 -10.580 13.466 1.00 77.19 159 TYR A N 1
ATOM 1241 C CA . TYR A 1 159 ? -24.165 -11.555 13.785 1.00 77.19 159 TYR A CA 1
ATOM 1242 C C . TYR A 1 159 ? -24.702 -12.785 14.526 1.00 77.19 159 TYR A C 1
ATOM 1244 O O . TYR A 1 159 ? -24.206 -13.893 14.315 1.00 77.19 159 TYR A O 1
ATOM 1252 N N . LEU A 1 160 ? -25.717 -12.607 15.376 1.00 80.00 160 LEU A N 1
ATOM 1253 C CA . LEU A 1 160 ? -26.381 -13.712 16.062 1.00 80.00 160 LEU A CA 1
ATOM 1254 C C . LEU A 1 160 ? -27.118 -14.616 15.062 1.00 80.00 160 LEU A C 1
ATOM 1256 O O . LEU A 1 160 ? -26.895 -15.823 15.071 1.00 80.00 160 LEU A O 1
ATOM 1260 N N . ALA A 1 161 ? -27.896 -14.026 14.149 1.00 77.56 161 ALA A N 1
ATOM 1261 C CA . ALA A 1 161 ? -28.602 -14.748 13.090 1.00 77.56 161 ALA A CA 1
ATOM 1262 C C . ALA A 1 161 ? -27.638 -15.446 12.113 1.00 77.56 161 ALA A C 1
ATOM 1264 O O . ALA A 1 161 ? -27.890 -16.566 11.671 1.00 77.56 161 ALA A O 1
ATOM 1265 N N . GLN A 1 162 ? -26.498 -14.823 11.798 1.00 78.31 162 GLN A N 1
ATOM 1266 C CA . GLN A 1 162 ? -25.468 -15.441 10.962 1.00 78.31 162 GLN A CA 1
ATOM 1267 C C . GLN A 1 162 ? -24.867 -16.684 11.633 1.00 78.31 162 GLN A C 1
ATOM 1269 O O . GLN A 1 162 ? -24.719 -17.718 10.984 1.00 78.31 162 GLN A O 1
ATOM 1274 N N . LYS A 1 163 ? -24.552 -16.600 12.930 1.00 77.88 163 LYS A N 1
ATOM 1275 C CA . LYS A 1 163 ? -24.042 -17.738 13.705 1.00 77.88 163 LYS A CA 1
ATOM 1276 C C . LYS A 1 163 ? -25.089 -18.847 13.836 1.00 77.88 163 LYS A C 1
ATOM 1278 O O . LYS A 1 163 ? -24.753 -20.021 13.745 1.00 77.88 163 LYS A O 1
ATOM 1283 N N . GLU A 1 164 ? -26.355 -18.481 14.016 1.00 74.88 164 GLU A N 1
ATOM 1284 C CA . GLU A 1 164 ? -27.476 -19.424 14.042 1.00 74.88 164 GLU A CA 1
ATOM 1285 C C . GLU A 1 164 ? -27.613 -20.175 12.707 1.00 74.88 164 GLU A C 1
ATOM 1287 O O . GLU A 1 164 ? -27.772 -21.394 12.695 1.00 74.88 164 GLU A O 1
ATOM 1292 N N . MET A 1 165 ? -27.443 -19.475 11.582 1.00 74.62 165 MET A N 1
ATOM 1293 C CA . MET A 1 165 ? -27.420 -20.079 10.249 1.00 74.62 165 MET A CA 1
ATOM 1294 C C . MET A 1 165 ? -26.205 -20.995 10.034 1.00 74.62 165 MET A C 1
ATOM 1296 O O . MET A 1 165 ? -26.346 -22.061 9.438 1.00 74.62 165 MET A O 1
ATOM 1300 N N . GLU A 1 166 ? -25.017 -20.615 10.511 1.00 78.12 166 GLU A N 1
ATOM 1301 C CA . GLU A 1 166 ? -23.822 -21.470 10.442 1.00 78.12 166 GLU A CA 1
ATOM 1302 C C . GLU A 1 166 ? -23.988 -22.753 11.265 1.00 78.12 166 GLU A C 1
ATOM 1304 O O . GLU A 1 166 ? -23.708 -23.839 10.756 1.00 78.12 166 GLU A O 1
ATOM 1309 N N . ASN A 1 167 ? -24.511 -22.646 12.489 1.00 76.69 167 ASN A N 1
ATOM 1310 C CA . ASN A 1 167 ? -24.810 -23.797 13.344 1.00 76.69 167 ASN A CA 1
ATOM 1311 C C . ASN A 1 167 ? -25.850 -24.723 12.688 1.00 76.69 167 ASN A C 1
ATOM 1313 O O . ASN A 1 167 ? -25.664 -25.940 12.645 1.00 76.69 167 ASN A O 1
ATOM 1317 N N . PHE A 1 168 ? -26.898 -24.145 12.086 1.00 74.94 168 PHE A N 1
ATOM 1318 C CA . PHE A 1 168 ? -27.900 -24.889 11.322 1.00 74.94 168 PHE A CA 1
ATOM 1319 C C . PHE A 1 168 ? -27.286 -25.646 10.131 1.00 74.94 168 PHE A C 1
ATOM 1321 O O . PHE A 1 168 ? -27.578 -26.823 9.926 1.00 74.94 168 PHE A O 1
ATOM 1328 N N . LEU A 1 169 ? -26.403 -25.001 9.360 1.00 76.69 169 LEU A N 1
ATOM 1329 C CA . LEU A 1 169 ? -25.724 -25.612 8.209 1.00 76.69 169 LEU A CA 1
ATOM 1330 C C . LEU A 1 169 ? -24.732 -26.715 8.608 1.00 76.69 169 LEU A C 1
ATOM 1332 O O . LEU A 1 169 ? -24.503 -27.634 7.823 1.00 76.69 169 LEU A O 1
ATOM 1336 N N . GLN A 1 170 ? -24.157 -26.646 9.811 1.00 79.12 170 GLN A N 1
ATOM 1337 C CA . GLN A 1 170 ? -23.278 -27.686 10.358 1.00 79.12 170 GLN A CA 1
ATOM 1338 C C . GLN A 1 170 ? -24.043 -28.873 10.968 1.00 79.12 170 GLN A C 1
ATOM 1340 O O . GLN A 1 170 ? -23.424 -29.852 11.380 1.00 79.12 170 GLN A O 1
ATOM 1345 N N . GLY A 1 171 ? -25.381 -28.836 10.978 1.00 65.25 171 GLY A N 1
ATOM 1346 C CA . GLY A 1 171 ? -26.218 -29.912 11.513 1.00 65.25 171 GLY A CA 1
ATOM 1347 C C . GLY A 1 171 ? -26.280 -29.947 13.043 1.00 65.25 171 GLY A C 1
ATOM 1348 O O . GLY A 1 171 ? -26.873 -30.868 13.607 1.00 65.25 171 GLY A O 1
ATOM 1349 N N . GLU A 1 172 ? -25.716 -28.945 13.720 1.00 58.03 172 GLU A N 1
ATOM 1350 C CA . GLU A 1 172 ? -25.940 -28.719 15.142 1.00 58.03 172 GLU A CA 1
ATOM 1351 C C . GLU A 1 172 ? -27.304 -28.047 15.293 1.00 58.03 172 GLU A C 1
ATOM 1353 O O . GLU A 1 172 ? -27.457 -26.840 15.109 1.00 58.03 172 GLU A O 1
ATOM 1358 N N . ILE A 1 173 ? -28.333 -28.843 15.596 1.00 59.53 173 ILE A N 1
ATOM 1359 C CA . ILE A 1 173 ? -29.635 -28.306 15.995 1.00 59.53 173 ILE A CA 1
ATOM 1360 C C . ILE A 1 173 ? -29.376 -27.418 17.219 1.00 59.53 173 ILE A C 1
ATOM 1362 O O . ILE A 1 173 ? -28.902 -27.944 18.233 1.00 59.53 173 ILE A O 1
ATOM 1366 N N . PRO A 1 174 ? -29.663 -26.105 17.167 1.00 49.09 174 PRO A N 1
ATOM 1367 C CA . PRO A 1 174 ? -29.526 -25.275 18.344 1.00 49.09 174 PRO A CA 1
ATOM 1368 C C . PRO A 1 174 ? -30.482 -25.833 19.397 1.00 49.09 174 PRO A C 1
ATOM 1370 O O . PRO A 1 174 ? -31.702 -25.826 19.217 1.00 49.09 174 PRO A O 1
ATOM 1373 N N . GLN A 1 175 ? -29.935 -26.348 20.501 1.00 47.41 175 GLN A N 1
ATOM 1374 C CA . GLN A 1 175 ? -30.703 -26.432 21.732 1.00 47.41 175 GLN A CA 1
ATOM 1375 C C . GLN A 1 175 ? -31.006 -24.992 22.105 1.00 47.41 175 GLN A C 1
ATOM 1377 O O . GLN A 1 175 ? -30.163 -24.275 22.641 1.00 47.41 175 GLN A O 1
ATOM 1382 N N . ILE A 1 176 ? -32.195 -24.552 21.714 1.00 48.00 176 ILE A N 1
ATOM 1383 C CA . ILE A 1 176 ? -32.716 -23.270 22.120 1.00 48.00 176 ILE A CA 1
ATOM 1384 C C . ILE A 1 176 ? -33.028 -23.410 23.609 1.00 48.00 176 ILE A C 1
ATOM 1386 O O . ILE A 1 176 ? -34.140 -23.752 24.003 1.00 48.00 176 ILE A O 1
ATOM 1390 N N . GLU A 1 177 ? -32.041 -23.134 24.458 1.00 38.12 177 GLU A N 1
ATOM 1391 C CA . GLU A 1 177 ? -32.352 -22.420 25.685 1.00 38.12 177 GLU A CA 1
ATOM 1392 C C . GLU A 1 177 ? -32.770 -21.027 25.216 1.00 38.12 177 GLU A C 1
ATOM 1394 O O . GLU A 1 177 ? -31.972 -20.106 25.045 1.00 38.12 177 GLU A O 1
ATOM 1399 N N . VAL A 1 178 ? -34.059 -20.917 24.886 1.00 41.41 178 VAL A N 1
ATOM 1400 C CA . VAL A 1 178 ? -34.748 -19.639 24.860 1.00 41.41 178 VAL A CA 1
ATOM 1401 C C . VAL A 1 178 ? -34.666 -19.166 26.308 1.00 41.41 178 VAL A C 1
ATOM 1403 O O . VAL A 1 178 ? -35.590 -19.368 27.094 1.00 41.41 178 VAL A O 1
ATOM 1406 N N . GLU A 1 179 ? -33.570 -18.505 26.682 1.00 37.22 179 GLU A N 1
ATOM 1407 C CA . GLU A 1 179 ? -33.670 -17.401 27.624 1.00 37.22 179 GLU A CA 1
ATOM 1408 C C . GLU A 1 179 ? -34.511 -16.340 26.910 1.00 37.22 179 GLU A C 1
ATOM 1410 O O . GLU A 1 179 ? -34.044 -15.310 26.430 1.00 37.22 179 GLU A O 1
ATOM 1415 N N . THR A 1 180 ? -35.819 -16.614 26.835 1.00 35.22 180 THR A N 1
ATOM 1416 C CA . THR A 1 180 ? -36.834 -15.595 27.016 1.00 35.22 180 THR A CA 1
ATOM 1417 C C . THR A 1 180 ? -36.265 -14.734 28.114 1.00 35.22 180 THR A C 1
ATOM 1419 O O . THR A 1 180 ? -35.989 -15.245 29.203 1.00 35.22 180 THR A O 1
ATOM 1422 N N . ALA A 1 181 ? -36.024 -13.472 27.782 1.00 39.56 181 ALA A N 1
ATOM 1423 C CA . ALA A 1 181 ? -35.832 -12.411 28.736 1.00 39.56 181 ALA A CA 1
ATOM 1424 C C . ALA A 1 181 ? -37.056 -12.414 29.662 1.00 39.56 181 ALA A C 1
ATOM 1426 O O . ALA A 1 181 ? -37.998 -11.647 29.509 1.00 39.56 181 ALA A O 1
ATOM 1427 N N . ASN A 1 182 ? -37.060 -13.350 30.606 1.00 30.77 182 ASN A N 1
ATOM 1428 C CA . ASN A 1 182 ? -37.642 -13.148 31.890 1.00 30.77 182 ASN A CA 1
ATOM 1429 C C . ASN A 1 182 ? -36.822 -11.994 32.426 1.00 30.77 182 ASN A C 1
ATOM 1431 O O . ASN A 1 182 ? -35.594 -12.070 32.521 1.00 30.77 182 ASN A O 1
ATOM 1435 N N . GLU A 1 183 ? -37.522 -10.904 32.652 1.00 37.88 183 GLU A N 1
ATOM 1436 C CA . GLU A 1 183 ? -37.108 -9.740 33.392 1.00 37.88 183 GLU A CA 1
ATOM 1437 C C . GLU A 1 183 ? -36.636 -10.196 34.784 1.00 37.88 183 GLU A C 1
ATOM 1439 O O . GLU A 1 183 ? -37.289 -10.006 35.804 1.00 37.88 183 GLU A O 1
ATOM 1444 N N . LYS A 1 184 ? -35.472 -10.850 34.850 1.00 35.97 184 LYS A N 1
ATOM 1445 C CA . LYS A 1 184 ? -34.661 -10.892 36.050 1.00 35.97 184 LYS A CA 1
ATOM 1446 C C . LYS A 1 184 ? -34.102 -9.494 36.142 1.00 35.97 184 LYS A C 1
ATOM 1448 O O . LYS A 1 184 ? -33.059 -9.174 35.573 1.00 35.97 184 LYS A O 1
ATOM 1453 N N . ALA A 1 185 ? -34.879 -8.664 36.833 1.00 36.16 185 ALA A N 1
ATOM 1454 C CA . ALA A 1 185 ? -34.384 -7.527 37.570 1.00 36.16 185 ALA A CA 1
ATOM 1455 C C . ALA A 1 185 ? -32.930 -7.799 37.954 1.00 36.16 185 ALA A C 1
ATOM 1457 O O . ALA A 1 185 ? -32.627 -8.839 38.553 1.00 36.16 185 ALA A O 1
ATOM 1458 N N . LEU A 1 186 ? -32.046 -6.880 37.560 1.00 36.91 186 LEU A N 1
ATOM 1459 C CA . LEU A 1 186 ? -30.722 -6.769 38.147 1.00 36.91 186 LEU A CA 1
ATOM 1460 C C . LEU A 1 186 ? -30.892 -7.062 39.648 1.00 36.91 186 LEU A C 1
ATOM 1462 O O . LEU A 1 186 ? -31.696 -6.363 40.281 1.00 36.91 186 LEU A O 1
ATOM 1466 N N . PRO A 1 187 ? -30.232 -8.081 40.230 1.00 46.06 187 PRO A N 1
ATOM 1467 C CA . PRO A 1 187 ? -30.189 -8.147 41.677 1.00 46.06 187 PRO A CA 1
ATOM 1468 C C . PRO A 1 187 ? -29.675 -6.776 42.136 1.00 46.06 187 PRO A C 1
ATOM 1470 O O . PRO A 1 187 ? -28.717 -6.267 41.535 1.00 46.06 187 PRO A O 1
ATOM 1473 N N . PRO A 1 188 ? -30.349 -6.114 43.097 1.00 48.03 188 PRO A N 1
ATOM 1474 C CA . PRO A 1 188 ? -29.878 -4.831 43.588 1.00 48.03 188 PRO A CA 1
ATOM 1475 C C . PRO A 1 188 ? -28.404 -5.000 43.962 1.00 48.03 188 PRO A C 1
ATOM 1477 O O . PRO A 1 188 ? -28.046 -6.072 44.464 1.00 48.03 188 PRO A O 1
ATOM 1480 N N . PRO A 1 189 ? -27.548 -4.005 43.665 1.00 41.69 189 PRO A N 1
ATOM 1481 C CA . PRO A 1 189 ? -26.120 -4.121 43.911 1.00 41.69 189 PRO A CA 1
ATOM 1482 C C . PRO A 1 189 ? -25.913 -4.622 45.340 1.00 41.69 189 PRO A C 1
ATOM 1484 O O . PRO A 1 189 ? -26.395 -3.997 46.289 1.00 41.69 189 PRO A O 1
ATOM 1487 N N . GLU A 1 190 ? -25.269 -5.789 45.479 1.00 44.00 190 GLU A N 1
ATOM 1488 C CA . GLU A 1 190 ? -24.854 -6.293 46.786 1.00 44.00 190 GLU A CA 1
ATOM 1489 C C . GLU A 1 190 ? -24.104 -5.146 47.477 1.00 44.00 190 GLU A C 1
ATOM 1491 O O . GLU A 1 190 ? -23.236 -4.526 46.850 1.00 44.00 190 GLU A O 1
ATOM 1496 N N . PRO A 1 191 ? -24.455 -4.796 48.727 1.00 39.88 191 PRO A N 1
ATOM 1497 C CA . PRO A 1 191 ? -23.826 -3.673 49.395 1.00 39.88 191 PRO A CA 1
ATOM 1498 C C . PRO A 1 191 ? -22.315 -3.901 49.416 1.00 39.88 191 PRO A C 1
ATOM 1500 O O . PRO A 1 191 ? -21.857 -4.995 49.759 1.00 39.88 191 PRO A O 1
ATOM 1503 N N . ALA A 1 192 ? -21.565 -2.848 49.082 1.00 45.59 192 ALA A N 1
ATOM 1504 C CA . ALA A 1 192 ? -20.103 -2.750 48.984 1.00 45.59 192 ALA A CA 1
ATOM 1505 C C . ALA A 1 192 ? -19.319 -3.131 50.267 1.00 45.59 192 ALA A C 1
ATOM 1507 O O . ALA A 1 192 ? -18.131 -2.863 50.399 1.00 45.59 192 ALA A O 1
ATOM 1508 N N . ASN A 1 193 ? -19.968 -3.788 51.224 1.00 48.19 193 ASN A N 1
ATOM 1509 C CA . ASN A 1 193 ? -19.486 -4.021 52.572 1.00 48.19 193 ASN A CA 1
ATOM 1510 C C . ASN A 1 193 ? -18.586 -5.254 52.722 1.00 48.19 193 ASN A C 1
ATOM 1512 O O . ASN A 1 193 ? -17.935 -5.373 53.750 1.00 48.19 193 ASN A O 1
ATOM 1516 N N . LYS A 1 194 ? -18.526 -6.188 51.757 1.00 47.28 194 LYS A N 1
ATOM 1517 C CA . LYS A 1 194 ? -17.713 -7.419 51.909 1.00 47.28 194 LYS A CA 1
ATOM 1518 C C . LYS A 1 194 ? -16.237 -7.235 51.537 1.00 47.28 194 LYS A C 1
ATOM 1520 O O . LYS A 1 194 ? -15.384 -7.920 52.103 1.00 47.28 194 LYS A O 1
ATOM 1525 N N . GLU A 1 195 ? -15.924 -6.339 50.601 1.00 47.28 195 GLU A N 1
ATOM 1526 C CA . GLU A 1 195 ? -14.532 -6.022 50.246 1.00 47.28 195 GLU A CA 1
ATOM 1527 C C . GLU A 1 195 ? -13.937 -4.986 51.201 1.00 47.28 195 GLU A C 1
ATOM 1529 O O . GLU A 1 195 ? -12.822 -5.191 51.681 1.00 47.28 195 GLU A O 1
ATOM 1534 N N . GLU A 1 196 ? -14.705 -3.964 51.600 1.00 47.03 196 GLU A N 1
ATOM 1535 C CA . GLU A 1 196 ? -14.281 -3.028 52.649 1.00 47.03 196 GLU A CA 1
ATOM 1536 C C . GLU A 1 196 ? -14.114 -3.719 54.008 1.00 47.03 196 GLU A C 1
ATOM 1538 O O . GLU A 1 196 ? -13.129 -3.446 54.688 1.00 47.03 196 GLU A O 1
ATOM 1543 N N . SER A 1 197 ? -14.972 -4.679 54.391 1.00 50.78 197 SER A N 1
ATOM 1544 C CA . SER A 1 197 ? -14.797 -5.417 55.654 1.00 50.78 197 SER A CA 1
ATOM 1545 C C . SER A 1 197 ? -13.562 -6.317 55.650 1.00 50.78 197 SER A C 1
ATOM 1547 O O . SER A 1 197 ? -12.907 -6.456 56.678 1.00 50.78 197 SER A O 1
ATOM 1549 N N . LYS A 1 198 ? -13.225 -6.936 54.510 1.00 54.78 198 LYS A N 1
ATOM 1550 C CA . LYS A 1 198 ? -12.013 -7.762 54.378 1.00 54.78 198 LYS A CA 1
ATOM 1551 C C . LYS A 1 198 ? -10.752 -6.907 54.363 1.00 54.78 198 LYS A C 1
ATOM 1553 O O . LYS A 1 198 ? -9.760 -7.281 54.977 1.00 54.78 198 LYS A O 1
ATOM 1558 N N . MET A 1 199 ? -10.797 -5.754 53.701 1.00 49.91 199 MET A N 1
ATOM 1559 C CA . MET A 1 199 ? -9.677 -4.822 53.655 1.00 49.91 199 MET A CA 1
ATOM 1560 C C . MET A 1 199 ? -9.467 -4.125 55.010 1.00 49.91 199 MET A C 1
ATOM 1562 O O . MET A 1 199 ? -8.329 -3.976 55.439 1.00 49.91 199 MET A O 1
ATOM 1566 N N . LEU A 1 200 ? -10.541 -3.784 55.733 1.00 58.56 200 LEU A N 1
ATOM 1567 C CA . LEU A 1 200 ? -10.477 -3.281 57.110 1.00 58.56 200 LEU A CA 1
ATOM 1568 C C . LEU A 1 200 ? -10.004 -4.349 58.101 1.00 58.56 200 LEU A C 1
ATOM 1570 O O . LEU A 1 200 ? -9.230 -4.011 58.988 1.00 58.56 200 LEU A O 1
ATOM 1574 N N . ALA A 1 201 ? -10.396 -5.618 57.931 1.00 64.94 201 ALA A N 1
ATOM 1575 C CA . ALA A 1 201 ? -9.887 -6.724 58.746 1.00 64.94 201 ALA A CA 1
ATOM 1576 C C . ALA A 1 201 ? -8.382 -6.961 58.520 1.00 64.94 201 ALA A C 1
ATOM 1578 O O . ALA A 1 201 ? -7.633 -7.120 59.481 1.00 64.94 201 ALA A O 1
ATOM 1579 N N . LEU A 1 202 ? -7.920 -6.896 57.265 1.00 62.66 202 LEU A N 1
ATOM 1580 C CA . LEU A 1 202 ? -6.492 -6.974 56.935 1.00 62.66 202 LEU A CA 1
ATOM 1581 C C . LEU A 1 202 ? -5.712 -5.764 57.466 1.00 62.66 202 LEU A C 1
ATOM 1583 O O . LEU A 1 202 ? -4.592 -5.921 57.941 1.00 62.66 202 LEU A O 1
ATOM 1587 N N . LEU A 1 203 ? -6.294 -4.561 57.427 1.00 59.06 203 LEU A N 1
ATOM 1588 C CA . LEU A 1 203 ? -5.678 -3.361 57.999 1.00 59.06 203 LEU A CA 1
ATOM 1589 C C . LEU A 1 203 ? -5.668 -3.384 59.532 1.00 59.06 203 LEU A C 1
ATOM 1591 O O . LEU A 1 203 ? -4.695 -2.921 60.122 1.00 59.06 203 LEU A O 1
ATOM 1595 N N . SER A 1 204 ? -6.693 -3.944 60.185 1.00 61.53 204 SER A N 1
ATOM 1596 C CA . SER A 1 204 ? -6.692 -4.129 61.639 1.00 61.53 204 SER A CA 1
ATOM 1597 C C . SER A 1 204 ? -5.678 -5.181 62.072 1.00 61.53 204 SER A C 1
ATOM 1599 O O . SER A 1 204 ? -4.947 -4.936 63.023 1.00 61.53 204 SER A O 1
ATOM 1601 N N . GLU A 1 205 ? -5.557 -6.290 61.336 1.00 62.66 205 GLU A N 1
ATOM 1602 C CA . GLU A 1 205 ? -4.560 -7.335 61.596 1.00 62.66 205 GLU A CA 1
ATOM 1603 C C . GLU A 1 205 ? -3.129 -6.807 61.385 1.00 62.66 205 GLU A C 1
ATOM 1605 O O . GLU A 1 205 ? -2.246 -7.048 62.207 1.00 62.66 205 GLU A O 1
ATOM 1610 N N . LEU A 1 206 ? -2.907 -5.990 60.346 1.00 56.84 206 LEU A N 1
ATOM 1611 C CA . LEU A 1 206 ? -1.621 -5.332 60.092 1.00 56.84 206 LEU A CA 1
ATOM 1612 C C . LEU A 1 206 ? -1.284 -4.282 61.166 1.00 56.84 206 LEU A C 1
ATOM 1614 O O . LEU A 1 206 ? -0.131 -4.161 61.578 1.00 56.84 206 LEU A O 1
ATOM 1618 N N . ASN A 1 207 ? -2.281 -3.532 61.641 1.00 58.72 207 ASN A N 1
ATOM 1619 C CA . ASN A 1 207 ? -2.108 -2.532 62.694 1.00 58.72 207 ASN A CA 1
ATOM 1620 C C . ASN A 1 207 ? -1.899 -3.176 64.076 1.00 58.72 207 ASN A C 1
ATOM 1622 O O . ASN A 1 207 ? -1.154 -2.643 64.894 1.00 58.72 207 ASN A O 1
ATOM 1626 N N . GLU A 1 208 ? -2.488 -4.342 64.336 1.00 58.00 208 GLU A N 1
ATOM 1627 C CA . GLU A 1 208 ? -2.239 -5.139 65.543 1.00 58.00 208 GLU A CA 1
ATOM 1628 C C . GLU A 1 208 ? -0.828 -5.755 65.515 1.00 58.00 208 GLU A C 1
ATOM 1630 O O . GLU A 1 208 ? -0.119 -5.724 66.520 1.00 58.00 208 GLU A O 1
ATOM 1635 N N . HIS A 1 209 ? -0.348 -6.178 64.338 1.00 51.06 209 HIS A N 1
ATOM 1636 C CA . HIS A 1 209 ? 1.044 -6.606 64.134 1.00 51.06 209 HIS A CA 1
ATOM 1637 C C . HIS A 1 209 ? 2.068 -5.467 64.280 1.00 51.06 209 HIS A C 1
ATOM 1639 O O . HIS A 1 209 ? 3.210 -5.707 64.667 1.00 51.06 209 HIS A O 1
ATOM 1645 N N . LEU A 1 210 ? 1.675 -4.227 63.971 1.00 52.88 210 LEU A N 1
ATOM 1646 C CA . LEU A 1 210 ? 2.519 -3.035 64.117 1.00 52.88 210 LEU A CA 1
ATOM 1647 C C . LEU A 1 210 ? 2.458 -2.419 65.525 1.00 52.88 210 LEU A C 1
ATOM 1649 O O . LEU A 1 210 ? 3.413 -1.760 65.934 1.00 52.88 210 LEU A O 1
ATOM 1653 N N . SER A 1 211 ? 1.368 -2.632 66.271 1.00 52.91 211 SER A N 1
ATOM 1654 C CA . SER A 1 211 ? 1.169 -2.097 67.630 1.00 52.91 211 SER A CA 1
ATOM 1655 C C . SER A 1 211 ? 1.436 -3.109 68.754 1.00 52.91 211 SER A C 1
ATOM 1657 O O . SER A 1 211 ? 1.558 -2.715 69.915 1.00 52.91 211 SER A O 1
ATOM 1659 N N . GLY A 1 212 ? 1.607 -4.396 68.435 1.00 45.34 212 GLY A N 1
ATOM 1660 C CA . GLY A 1 212 ? 1.950 -5.460 69.377 1.00 45.34 212 GLY A CA 1
ATOM 1661 C C . GLY A 1 212 ? 3.427 -5.868 69.336 1.00 45.34 212 GLY A C 1
ATOM 1662 O O . GLY A 1 212 ? 3.855 -6.577 68.435 1.00 45.34 212 GLY A O 1
ATOM 1663 N N . LYS A 1 213 ? 4.158 -5.523 70.406 1.00 4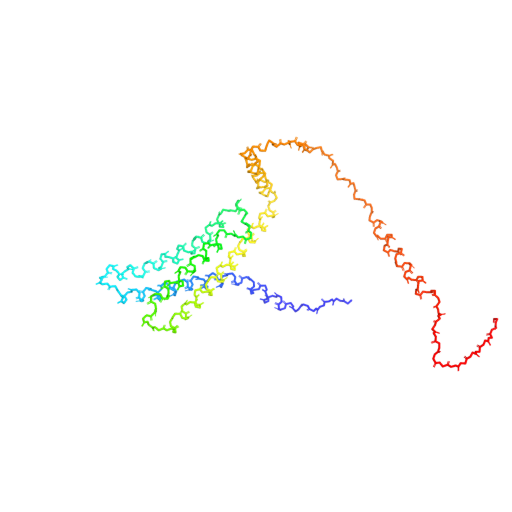2.44 213 LYS A N 1
ATOM 1664 C CA . LYS A 1 213 ? 5.531 -5.940 70.775 1.00 42.44 213 LYS A CA 1
ATOM 1665 C C . LYS A 1 213 ? 6.697 -5.272 70.041 1.00 42.44 213 LYS A C 1
ATOM 1667 O O . LYS A 1 213 ? 7.322 -5.799 69.124 1.00 42.44 213 LYS A O 1
ATOM 1672 N N . GLU A 1 214 ? 7.154 -4.206 70.690 1.00 45.97 214 GLU A N 1
ATOM 1673 C CA . GLU A 1 214 ? 8.570 -4.028 70.998 1.00 45.97 214 GLU A CA 1
ATOM 1674 C C . GLU A 1 214 ? 9.218 -5.351 71.458 1.00 45.97 214 GLU A C 1
ATOM 1676 O O . GLU A 1 214 ? 9.049 -5.806 72.587 1.00 45.97 214 GLU A O 1
ATOM 1681 N N . ALA A 1 215 ? 9.998 -5.960 70.574 1.00 40.16 215 ALA A N 1
ATOM 1682 C CA . ALA A 1 215 ? 11.118 -6.819 70.938 1.00 40.16 215 ALA A CA 1
ATOM 1683 C C . ALA A 1 215 ? 12.201 -6.660 69.868 1.00 40.16 215 ALA A C 1
ATOM 1685 O O . ALA A 1 215 ? 12.483 -7.560 69.080 1.00 40.16 215 ALA A O 1
ATOM 1686 N N . ARG A 1 216 ? 12.799 -5.465 69.808 1.00 41.75 216 ARG A N 1
ATOM 1687 C CA . ARG A 1 216 ? 14.075 -5.288 69.109 1.00 41.75 216 ARG A CA 1
ATOM 1688 C C . ARG A 1 216 ? 15.143 -6.063 69.894 1.00 41.75 216 ARG A C 1
ATOM 1690 O O . ARG A 1 216 ? 15.278 -5.799 71.089 1.00 41.75 216 ARG A O 1
ATOM 1697 N N . PRO A 1 217 ? 15.932 -6.964 69.282 1.00 38.00 217 PRO A N 1
ATOM 1698 C CA . PRO A 1 217 ? 17.169 -7.403 69.912 1.00 38.00 217 PRO A CA 1
ATOM 1699 C C . PRO A 1 217 ? 18.086 -6.177 70.021 1.00 38.00 217 PRO A C 1
ATOM 1701 O O . PRO A 1 217 ? 18.403 -5.532 69.018 1.00 38.00 217 PRO A O 1
ATOM 1704 N N . SER A 1 218 ? 18.448 -5.790 71.246 1.00 42.25 218 SER A N 1
ATOM 1705 C CA . SER A 1 218 ? 19.373 -4.683 71.469 1.00 42.25 218 SER A CA 1
ATOM 1706 C C . SER A 1 218 ? 20.788 -5.112 71.082 1.00 42.25 218 SER A C 1
ATOM 1708 O O . SER A 1 218 ? 21.277 -6.165 71.485 1.00 42.25 218 SER A O 1
ATOM 1710 N N . LEU A 1 219 ? 21.458 -4.274 70.293 1.00 44.69 219 LEU A N 1
ATOM 1711 C CA . LEU A 1 219 ? 22.856 -4.447 69.885 1.00 44.69 219 LEU A CA 1
ATOM 1712 C C . LEU A 1 219 ? 23.811 -3.610 70.755 1.00 44.69 219 LEU A C 1
ATOM 1714 O O . LEU A 1 219 ? 24.907 -3.269 70.334 1.00 44.69 219 LEU A O 1
ATOM 1718 N N . ASN A 1 220 ? 23.396 -3.270 71.978 1.00 40.38 220 ASN A N 1
ATOM 1719 C CA . ASN A 1 220 ? 24.283 -2.731 73.003 1.00 40.38 220 ASN A CA 1
ATOM 1720 C C . ASN A 1 220 ? 23.696 -2.992 74.392 1.00 40.38 220 ASN A C 1
ATOM 1722 O O . ASN A 1 220 ? 22.549 -2.648 74.681 1.00 40.38 220 ASN A O 1
ATOM 1726 N N . GLY A 1 221 ? 24.487 -3.654 75.235 1.00 47.19 221 GLY A N 1
ATOM 1727 C CA . GLY A 1 221 ? 24.092 -4.085 76.566 1.00 47.19 221 GLY A CA 1
ATOM 1728 C C . GLY A 1 221 ? 23.912 -2.920 77.533 1.00 47.19 221 GLY A C 1
ATOM 1729 O O . GLY A 1 221 ? 24.820 -2.120 77.727 1.00 47.19 221 GLY A O 1
ATOM 1730 N N . THR A 1 222 ? 22.745 -2.852 78.168 1.00 37.84 222 THR A N 1
ATOM 1731 C CA . THR A 1 222 ? 22.560 -2.514 79.591 1.00 37.84 222 THR A CA 1
ATOM 1732 C C . THR A 1 222 ? 21.075 -2.634 79.928 1.00 37.84 222 THR A C 1
ATOM 1734 O O . THR A 1 222 ? 20.236 -1.894 79.427 1.00 37.84 222 THR A O 1
ATOM 1737 N N . VAL A 1 223 ? 20.743 -3.602 80.781 1.00 43.62 223 VAL A N 1
ATOM 1738 C CA . VAL A 1 223 ? 19.413 -3.744 81.379 1.00 43.62 223 VAL A CA 1
ATOM 1739 C C . VAL A 1 223 ? 19.348 -2.804 82.578 1.00 43.62 223 VAL A C 1
ATOM 1741 O O . VAL A 1 223 ? 20.167 -2.916 83.490 1.00 43.62 223 VAL A O 1
ATOM 1744 N N . ARG A 1 224 ? 18.359 -1.910 82.620 1.00 35.25 224 ARG A N 1
ATOM 1745 C CA . ARG A 1 224 ? 17.964 -1.249 83.867 1.00 35.25 224 ARG A CA 1
ATOM 1746 C C . ARG A 1 224 ? 16.447 -1.231 83.975 1.00 35.25 224 ARG A C 1
ATOM 1748 O O . ARG A 1 224 ? 15.773 -0.481 83.281 1.00 35.25 224 ARG A O 1
ATOM 1755 N N . GLY A 1 225 ? 15.936 -2.109 84.833 1.00 40.44 225 GLY A N 1
ATOM 1756 C CA . GLY A 1 225 ? 14.554 -2.082 85.291 1.00 40.44 225 GLY A CA 1
ATOM 1757 C C . GLY A 1 225 ? 14.339 -1.060 86.411 1.00 40.44 225 GLY A C 1
ATOM 1758 O O . GLY A 1 225 ? 15.272 -0.693 87.127 1.00 40.44 225 GLY A O 1
ATOM 1759 N N . GLY A 1 226 ? 13.083 -0.656 86.573 1.00 32.06 226 GLY A N 1
ATOM 1760 C CA . GLY A 1 226 ? 12.551 0.131 87.691 1.00 32.06 226 GLY A CA 1
ATOM 1761 C C . GLY A 1 226 ? 11.198 0.708 87.270 1.00 32.06 226 GLY A C 1
ATOM 1762 O O . GLY A 1 226 ? 11.167 1.540 86.378 1.00 32.06 226 GLY A O 1
ATOM 1763 N N . LYS A 1 227 ? 10.082 0.057 87.615 1.00 38.31 227 LYS A N 1
ATOM 1764 C CA . LYS A 1 227 ? 9.297 0.121 88.869 1.00 38.31 227 LYS A CA 1
ATOM 1765 C C . LYS A 1 227 ? 8.333 1.318 88.913 1.00 38.31 227 LYS A C 1
ATOM 1767 O O . LYS A 1 227 ? 8.794 2.443 89.046 1.00 38.31 227 LYS A O 1
ATOM 1772 N N . ASN A 1 228 ? 7.052 0.932 88.956 1.00 36.44 228 ASN A N 1
ATOM 1773 C CA . ASN A 1 228 ? 5.833 1.606 89.425 1.00 36.44 228 ASN A CA 1
ATOM 1774 C C . ASN A 1 228 ? 5.387 2.884 88.719 1.00 36.44 228 ASN A C 1
ATOM 1776 O O . ASN A 1 228 ? 6.069 3.917 88.857 1.00 36.44 228 ASN A O 1
#

Sequence (228 aa):
MQNTLINQSFSKSIARLRSILPVLSFGLLIGTYLISAIIMGIFHMEKSPNIGFTIAAFLVPLSIQAGRGTLVFFFQLNPARIQGKYSFGVIAASVLLLLSLIEAYFVMAPHGVGWIVSVSTLMIVGWVIEIMILKETIFSTQMELFQDKEKWAELKAFYLAQKEMENFLQGEIPQIEVETANEKALPPPEPANKEESKMLALLSELNEHLSGKEARPSLNGTVRGGKN